Protein AF-A0A8H3KVA5-F1 (afdb_monomer_lite)

Structure (mmCIF, N/CA/C/O backbone):
data_AF-A0A8H3KVA5-F1
#
_entry.id   AF-A0A8H3KVA5-F1
#
loop_
_atom_site.group_PDB
_atom_site.id
_atom_site.type_symbol
_atom_site.label_atom_id
_atom_site.label_alt_id
_atom_site.label_comp_id
_atom_site.label_asym_id
_atom_site.label_entity_id
_atom_site.label_seq_id
_atom_site.pdbx_PDB_ins_code
_atom_site.Cartn_x
_atom_site.Cartn_y
_atom_site.Cartn_z
_atom_site.occupancy
_atom_site.B_iso_or_equiv
_atom_site.auth_seq_id
_atom_site.auth_comp_id
_atom_site.auth_asym_id
_atom_site.auth_atom_id
_atom_site.pdbx_PDB_model_num
ATOM 1 N N . MET A 1 1 ? 19.339 10.944 -29.853 1.00 34.03 1 MET A N 1
ATOM 2 C CA . MET A 1 1 ? 19.723 10.313 -28.579 1.00 34.03 1 MET A CA 1
ATOM 3 C C . MET A 1 1 ? 20.888 11.125 -28.068 1.00 34.03 1 MET A C 1
ATOM 5 O O . MET A 1 1 ? 21.839 11.268 -28.829 1.00 34.03 1 MET A O 1
ATOM 9 N N . GLY A 1 2 ? 20.760 11.737 -26.891 1.00 35.50 2 GLY A N 1
ATOM 10 C CA . GLY A 1 2 ? 21.866 12.433 -26.233 1.00 35.50 2 GLY A CA 1
ATOM 11 C C . GLY A 1 2 ? 23.069 11.530 -25.940 1.00 35.50 2 GLY A C 1
ATOM 12 O O . GLY A 1 2 ? 23.101 10.354 -26.315 1.00 35.50 2 GLY A O 1
ATOM 13 N N . GLU A 1 3 ? 24.073 12.107 -25.283 1.00 33.34 3 GLU A N 1
ATOM 14 C CA . GLU A 1 3 ? 25.247 11.372 -24.809 1.00 33.34 3 GLU A CA 1
ATOM 15 C C . GLU A 1 3 ? 24.844 10.237 -23.859 1.00 33.34 3 GLU A C 1
ATOM 17 O O . GLU A 1 3 ? 23.780 10.252 -23.248 1.00 33.34 3 GLU A O 1
ATOM 22 N N . VAL A 1 4 ? 25.684 9.212 -23.774 1.00 42.22 4 VAL A N 1
ATOM 23 C CA . VAL A 1 4 ? 25.423 8.005 -22.983 1.00 42.22 4 VAL A CA 1
ATOM 24 C C . VAL A 1 4 ? 25.985 8.208 -21.573 1.00 42.22 4 VAL A C 1
ATOM 26 O O . VAL A 1 4 ? 27.054 8.805 -21.444 1.00 42.22 4 VAL A O 1
ATOM 29 N N . PRO A 1 5 ? 25.337 7.671 -20.522 1.00 41.78 5 PRO A N 1
ATOM 30 C CA . PRO A 1 5 ? 25.912 7.589 -19.183 1.00 41.78 5 PRO A CA 1
ATOM 31 C C . PRO A 1 5 ? 27.343 7.063 -19.173 1.00 41.78 5 PRO A C 1
ATOM 33 O O . PRO A 1 5 ? 27.619 5.974 -19.678 1.00 41.78 5 PRO A O 1
ATOM 36 N N . ASN A 1 6 ? 28.238 7.805 -18.530 1.00 44.69 6 ASN A N 1
ATOM 37 C CA . ASN A 1 6 ? 29.592 7.349 -18.257 1.00 44.69 6 ASN A CA 1
ATOM 38 C C . ASN A 1 6 ? 29.681 6.875 -16.800 1.00 44.69 6 ASN A C 1
ATOM 40 O O . ASN A 1 6 ? 29.856 7.690 -15.895 1.00 44.69 6 ASN A O 1
ATOM 44 N N . ALA A 1 7 ? 29.528 5.566 -16.583 1.00 46.62 7 ALA A N 1
ATOM 45 C CA . ALA A 1 7 ? 29.820 4.927 -15.299 1.00 46.62 7 ALA A CA 1
ATOM 46 C C . ALA A 1 7 ? 31.344 4.798 -15.169 1.00 46.62 7 ALA A C 1
ATOM 48 O O . ALA A 1 7 ? 31.957 3.979 -15.861 1.00 46.62 7 ALA A O 1
ATOM 49 N N . LYS A 1 8 ? 31.962 5.641 -14.341 1.00 41.44 8 LYS A N 1
ATOM 50 C CA . LYS A 1 8 ? 33.426 5.722 -14.221 1.00 41.44 8 LYS A CA 1
ATOM 51 C C . LYS A 1 8 ? 33.989 4.659 -13.278 1.00 41.44 8 LYS A C 1
ATOM 53 O O . LYS A 1 8 ? 35.172 4.343 -13.390 1.00 41.44 8 LYS A O 1
ATOM 58 N N . TYR A 1 9 ? 33.169 4.107 -12.383 1.00 43.75 9 TYR A N 1
ATOM 59 C CA . TYR A 1 9 ? 33.586 3.140 -11.365 1.00 43.75 9 TYR A CA 1
ATOM 60 C C . TYR A 1 9 ? 32.704 1.881 -11.372 1.00 43.75 9 TYR A C 1
ATOM 62 O O . TYR A 1 9 ? 31.531 1.932 -11.729 1.00 43.75 9 TYR A O 1
ATOM 70 N N . GLU A 1 10 ? 33.259 0.732 -10.960 1.00 36.00 10 GLU A N 1
ATOM 71 C CA . GLU A 1 10 ? 32.536 -0.559 -10.911 1.00 36.00 10 GLU A CA 1
ATOM 72 C C . GLU A 1 10 ? 31.325 -0.559 -9.961 1.00 36.00 10 GLU A C 1
ATOM 74 O O . GLU A 1 10 ? 30.431 -1.391 -10.109 1.00 36.00 10 GLU A O 1
ATOM 79 N N . GLU A 1 11 ? 31.283 0.378 -9.012 1.00 37.94 11 GLU A N 1
ATOM 80 C CA . GLU A 1 11 ? 30.207 0.524 -8.024 1.00 37.94 11 GLU A CA 1
ATOM 81 C C . GLU A 1 11 ? 29.078 1.459 -8.492 1.00 37.94 11 GLU A C 1
ATOM 83 O O . GLU A 1 11 ? 28.047 1.570 -7.826 1.00 37.94 11 GLU A O 1
ATOM 88 N N . ASP A 1 12 ? 29.241 2.106 -9.652 1.00 37.31 12 ASP A N 1
ATOM 89 C CA . ASP A 1 12 ? 28.232 2.994 -10.224 1.00 37.31 12 ASP A CA 1
ATOM 90 C C . ASP A 1 12 ? 27.037 2.163 -10.719 1.00 37.31 12 ASP A C 1
ATOM 92 O O . ASP A 1 12 ? 27.099 1.434 -11.717 1.00 37.31 12 ASP A O 1
ATOM 96 N N . ILE A 1 13 ? 25.907 2.281 -10.023 1.00 41.19 13 ILE A N 1
ATOM 97 C CA . ILE A 1 13 ? 24.642 1.698 -10.464 1.00 41.19 13 ILE A CA 1
ATOM 98 C C . ILE A 1 13 ? 23.996 2.691 -11.428 1.00 41.19 13 ILE A C 1
ATOM 100 O O . ILE A 1 13 ? 23.444 3.687 -10.979 1.00 41.19 13 ILE A O 1
ATOM 104 N N . VAL A 1 14 ? 24.079 2.406 -12.731 1.00 40.50 14 VAL A N 1
ATOM 105 C CA . VAL A 1 14 ? 23.408 3.183 -13.784 1.00 40.50 14 VAL A CA 1
ATOM 106 C C . VAL A 1 14 ? 22.146 2.456 -14.243 1.00 40.50 14 VAL A C 1
ATOM 108 O O . VAL A 1 14 ? 22.218 1.359 -14.811 1.00 40.50 14 VAL A O 1
ATOM 111 N N . PHE A 1 15 ? 20.976 3.045 -14.014 1.00 42.06 15 PHE A N 1
ATOM 112 C CA . PHE A 1 15 ? 19.695 2.522 -14.480 1.00 42.06 15 PHE A CA 1
ATOM 113 C C . PHE A 1 15 ? 19.341 3.064 -15.858 1.00 42.06 15 PHE A C 1
ATOM 115 O O . PHE A 1 15 ? 19.282 4.266 -16.076 1.00 42.06 15 PHE A O 1
ATOM 122 N N . MET A 1 16 ? 19.025 2.148 -16.772 1.00 42.06 16 MET A N 1
ATOM 123 C CA . MET A 1 16 ? 18.500 2.462 -18.093 1.00 42.06 16 MET A CA 1
ATOM 124 C C . MET A 1 16 ? 17.065 1.951 -18.217 1.00 42.06 16 MET A C 1
ATOM 126 O O . MET A 1 16 ? 16.834 0.739 -18.208 1.00 42.06 16 MET A O 1
ATOM 130 N N . ILE A 1 17 ? 16.092 2.852 -18.333 1.00 51.44 17 ILE A N 1
ATOM 131 C CA . ILE A 1 17 ? 14.690 2.489 -18.561 1.00 51.44 17 ILE A CA 1
ATOM 132 C C . ILE A 1 17 ? 14.347 2.823 -20.000 1.00 51.44 17 ILE A C 1
ATOM 134 O O . ILE A 1 17 ? 14.129 3.985 -20.334 1.00 51.44 17 ILE A O 1
ATOM 138 N N . CYS A 1 18 ? 14.234 1.803 -20.849 1.00 40.69 18 CYS A N 1
ATOM 139 C CA . CYS A 1 18 ? 13.610 2.021 -22.140 1.00 40.69 18 CYS A CA 1
ATOM 140 C C . CYS A 1 18 ? 12.089 1.890 -22.032 1.00 40.69 18 CYS A C 1
ATOM 142 O O . CYS A 1 18 ? 11.572 0.827 -21.691 1.00 40.69 18 CYS A O 1
ATOM 144 N N . MET A 1 19 ? 11.364 2.961 -22.332 1.00 48.31 19 MET A N 1
ATOM 145 C CA . MET A 1 19 ? 9.906 2.976 -22.404 1.00 48.31 19 MET A CA 1
ATOM 146 C C . MET A 1 19 ? 9.474 2.919 -23.863 1.00 48.31 19 MET A C 1
ATOM 148 O O . MET A 1 19 ? 10.021 3.628 -24.699 1.00 48.31 19 MET A O 1
ATOM 152 N N . THR A 1 20 ? 8.468 2.109 -24.173 1.00 38.84 20 THR A N 1
ATOM 153 C CA . THR A 1 20 ? 7.758 2.193 -25.454 1.00 38.84 20 THR A CA 1
ATOM 154 C C . THR A 1 20 ? 6.336 2.642 -25.158 1.00 38.84 20 THR A C 1
ATOM 156 O O . THR A 1 20 ? 5.632 1.985 -24.391 1.00 38.84 20 THR A O 1
ATOM 159 N N . ILE A 1 21 ? 5.947 3.797 -25.689 1.00 49.03 21 ILE A N 1
ATOM 160 C CA . ILE A 1 21 ? 4.617 4.383 -25.497 1.00 49.03 21 ILE A CA 1
ATOM 161 C C . ILE A 1 21 ? 3.744 3.945 -26.668 1.00 49.03 21 ILE A C 1
ATOM 163 O O . ILE A 1 21 ? 4.167 4.062 -27.813 1.00 49.03 21 ILE A O 1
ATOM 167 N N . HIS A 1 22 ? 2.538 3.461 -26.380 1.00 42.91 22 HIS A N 1
ATOM 168 C CA . HIS A 1 22 ? 1.548 3.043 -27.372 1.00 42.91 22 HIS A CA 1
ATOM 169 C C . HIS A 1 22 ? 0.209 3.723 -27.091 1.00 42.91 22 HIS A C 1
ATOM 171 O O . HIS A 1 22 ? -0.136 3.953 -25.927 1.00 42.91 22 HIS A O 1
ATOM 177 N N . TRP A 1 23 ? -0.572 3.981 -28.141 1.00 42.78 23 TRP A N 1
ATOM 178 C CA . TRP A 1 23 ? -2.013 4.136 -27.968 1.00 42.78 23 TRP A CA 1
ATOM 179 C C . TRP A 1 23 ? -2.622 2.778 -27.620 1.00 42.78 23 TRP A C 1
ATOM 181 O O . TRP A 1 23 ? -2.146 1.740 -28.069 1.00 42.78 23 TRP A O 1
ATOM 191 N N . LYS A 1 24 ? -3.690 2.784 -26.818 1.00 37.81 24 LYS A N 1
ATOM 192 C CA . LYS A 1 24 ? -4.360 1.562 -26.348 1.00 37.81 24 LYS A CA 1
ATOM 193 C C . LYS A 1 24 ? -4.758 0.615 -27.493 1.00 37.81 24 LYS A C 1
ATOM 195 O O . LYS A 1 24 ? -4.714 -0.596 -27.304 1.00 37.81 24 LYS A O 1
ATOM 200 N N . ASP A 1 25 ? -5.115 1.184 -28.643 1.00 54.19 25 ASP A N 1
ATOM 201 C CA . ASP A 1 25 ? -5.693 0.471 -29.783 1.00 54.19 25 ASP A CA 1
ATOM 202 C C . ASP A 1 25 ? -4.790 0.504 -31.038 1.00 54.19 25 ASP A C 1
ATOM 204 O O . ASP A 1 25 ? -5.245 0.153 -32.124 1.00 54.19 25 ASP A O 1
ATOM 208 N N . ASP A 1 26 ? -3.520 0.915 -30.908 1.00 38.69 26 ASP A N 1
ATOM 209 C CA . ASP A 1 26 ? -2.569 1.017 -32.027 1.00 38.69 26 ASP A CA 1
ATOM 210 C C . ASP A 1 26 ? -1.348 0.107 -31.814 1.00 38.69 26 ASP A C 1
ATOM 212 O O . ASP A 1 26 ? -0.695 0.132 -30.764 1.00 38.69 26 ASP A O 1
ATOM 216 N N . SER A 1 27 ? -1.046 -0.715 -32.820 1.00 39.06 27 SER A N 1
ATOM 217 C CA . SER A 1 27 ? 0.101 -1.626 -32.810 1.00 39.06 27 SER A CA 1
ATOM 218 C C . SER A 1 27 ? 1.434 -0.920 -33.046 1.00 39.06 27 SER A C 1
ATOM 220 O O . SER A 1 27 ? 2.474 -1.466 -32.671 1.00 39.06 27 SER A O 1
ATOM 222 N N . GLU A 1 28 ? 1.426 0.279 -33.632 1.00 38.94 28 GLU A N 1
ATOM 223 C CA . GLU A 1 28 ? 2.638 1.066 -33.848 1.00 38.94 28 GLU A CA 1
ATOM 224 C C . GLU A 1 28 ? 3.015 1.854 -32.577 1.00 38.94 28 GLU A C 1
ATOM 226 O O . GLU A 1 28 ? 2.177 2.530 -31.969 1.00 38.94 28 GLU A O 1
ATOM 231 N N . PRO A 1 29 ? 4.275 1.769 -32.112 1.00 38.78 29 PRO A N 1
ATOM 232 C CA . PRO A 1 29 ? 4.727 2.523 -30.954 1.00 38.78 29 PRO A CA 1
ATOM 233 C C . PRO A 1 29 ? 4.811 4.017 -31.275 1.00 38.78 29 PRO A C 1
AT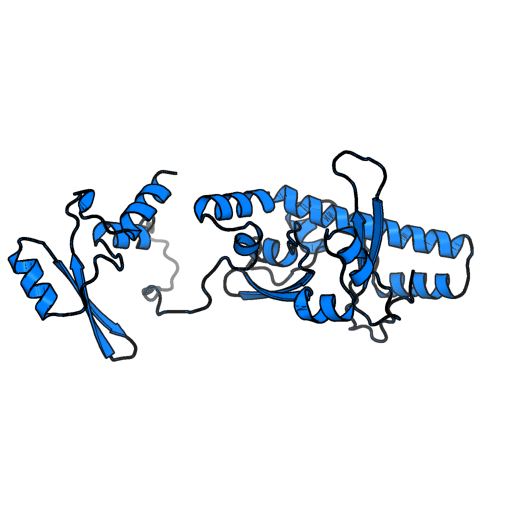OM 235 O O . PRO A 1 29 ? 5.555 4.448 -32.151 1.00 38.78 29 PRO A O 1
ATOM 238 N N . LEU A 1 30 ? 4.117 4.817 -30.469 1.00 43.22 30 LEU A N 1
ATOM 239 C CA . LEU A 1 30 ? 4.120 6.281 -30.483 1.00 43.22 30 LEU A CA 1
ATOM 240 C C . LEU A 1 30 ? 5.548 6.833 -30.333 1.00 43.22 30 LEU A C 1
ATOM 242 O O . LEU A 1 30 ? 5.934 7.771 -31.029 1.00 43.22 30 LEU A O 1
ATOM 246 N N . LYS A 1 31 ? 6.346 6.237 -29.429 1.00 47.88 31 LYS A N 1
ATOM 247 C CA . LYS A 1 31 ? 7.797 6.465 -29.332 1.00 47.88 31 LYS A CA 1
ATOM 248 C C . LYS A 1 31 ? 8.496 5.425 -28.459 1.00 47.88 31 LYS A C 1
ATOM 250 O O . LYS A 1 31 ? 7.910 4.896 -27.515 1.00 47.88 31 LYS A O 1
ATOM 255 N N . GLN A 1 32 ? 9.781 5.214 -28.730 1.00 39.94 32 GLN A N 1
ATOM 256 C CA . GLN A 1 32 ? 10.721 4.522 -27.850 1.00 39.94 32 GLN A CA 1
ATOM 257 C C . GLN A 1 32 ? 11.625 5.556 -27.167 1.00 39.94 32 GLN A C 1
ATOM 259 O O . GLN A 1 32 ? 12.233 6.397 -27.828 1.00 39.94 32 GLN A O 1
ATOM 264 N N . ILE A 1 33 ? 11.684 5.521 -25.844 1.00 52.34 33 ILE A N 1
ATOM 265 C CA . ILE A 1 33 ? 12.422 6.450 -24.983 1.00 52.34 33 ILE A CA 1
ATOM 266 C C . ILE A 1 33 ? 13.421 5.631 -24.186 1.00 52.34 33 ILE A C 1
ATOM 268 O O . ILE A 1 33 ? 13.101 4.510 -23.823 1.00 52.34 33 ILE A O 1
ATOM 272 N N . CYS A 1 34 ? 14.596 6.179 -23.899 1.00 44.00 34 CYS A N 1
ATOM 273 C CA . CYS A 1 34 ? 15.596 5.584 -23.022 1.00 44.00 34 CYS A CA 1
ATOM 274 C C . CYS A 1 34 ? 15.938 6.607 -21.932 1.00 44.00 34 CYS A C 1
ATOM 276 O O . CYS A 1 34 ? 16.428 7.686 -22.251 1.00 44.00 34 CYS A O 1
ATOM 278 N N . LEU A 1 35 ? 15.611 6.308 -20.676 1.00 49.81 35 LEU A N 1
ATOM 279 C CA . LEU A 1 35 ? 15.913 7.134 -19.507 1.00 49.81 35 LEU A CA 1
ATOM 280 C C . LEU A 1 35 ? 17.164 6.602 -18.830 1.00 49.81 35 LEU A C 1
ATOM 282 O O . LEU A 1 35 ? 17.302 5.388 -18.695 1.00 49.81 35 LEU A O 1
ATOM 286 N N . VAL A 1 36 ? 18.029 7.502 -18.380 1.00 46.28 36 VAL A N 1
ATOM 287 C CA . VAL A 1 36 ? 19.280 7.182 -17.694 1.00 46.28 36 VAL A CA 1
ATOM 288 C C . VAL A 1 36 ? 19.460 8.066 -16.458 1.00 46.28 36 VAL A C 1
ATOM 290 O O . VAL A 1 36 ? 18.895 9.157 -16.404 1.00 46.28 36 VAL A O 1
ATOM 293 N N . ASP A 1 37 ? 20.200 7.597 -15.455 1.00 39.44 37 ASP A N 1
ATOM 294 C CA . ASP A 1 37 ? 20.396 8.260 -14.152 1.00 39.44 37 ASP A CA 1
ATOM 295 C C . ASP A 1 37 ? 21.728 9.022 -14.002 1.00 39.44 37 ASP A C 1
ATOM 297 O O . ASP A 1 37 ? 21.967 9.626 -12.956 1.00 39.44 37 ASP A O 1
ATOM 301 N N . VAL A 1 38 ? 22.566 9.050 -15.044 1.00 43.06 38 VAL A N 1
ATOM 302 C CA . VAL A 1 38 ? 23.781 9.881 -15.107 1.00 43.06 38 VAL A CA 1
ATOM 303 C C . VAL A 1 38 ? 23.503 11.139 -15.923 1.00 43.06 38 VAL A C 1
ATOM 305 O O . VAL A 1 38 ? 22.811 11.088 -16.937 1.00 43.06 38 VAL A O 1
ATOM 308 N N . GLU A 1 39 ? 24.056 12.266 -15.476 1.00 40.34 39 GLU A N 1
ATOM 309 C CA . GLU A 1 39 ? 23.921 13.578 -16.108 1.00 40.34 39 GLU A CA 1
ATOM 310 C C . GLU A 1 39 ? 24.512 13.566 -17.530 1.00 40.34 39 GLU A C 1
ATOM 312 O O . GLU A 1 39 ? 25.726 13.565 -17.730 1.00 40.34 39 GLU A O 1
ATOM 317 N N . THR A 1 40 ? 23.635 13.512 -18.529 1.00 45.50 40 THR A N 1
ATOM 318 C CA . THR A 1 40 ? 23.949 13.724 -19.947 1.00 45.50 40 THR A CA 1
ATOM 319 C C . THR A 1 40 ? 23.588 15.166 -20.307 1.00 45.50 40 THR A C 1
ATOM 321 O O . THR A 1 40 ? 22.767 15.769 -19.609 1.00 45.50 40 THR A O 1
ATOM 324 N N . ALA A 1 41 ? 24.131 15.732 -21.398 1.00 46.59 41 ALA A N 1
ATOM 325 C CA . ALA A 1 41 ? 23.613 16.996 -21.947 1.00 46.59 41 ALA A CA 1
ATOM 326 C C . ALA A 1 41 ? 22.071 16.948 -21.940 1.00 46.59 41 ALA A C 1
ATOM 328 O O . ALA A 1 41 ? 21.546 15.886 -22.291 1.00 46.59 41 ALA A O 1
ATOM 329 N N . PRO A 1 42 ? 21.360 18.003 -21.482 1.00 46.72 42 PRO A N 1
ATOM 330 C CA . PRO A 1 42 ? 19.926 17.953 -21.222 1.00 46.72 42 PRO A CA 1
ATOM 331 C C . PRO A 1 42 ? 19.190 17.605 -22.513 1.00 46.72 42 PRO A C 1
ATOM 333 O O . PRO A 1 42 ? 18.848 18.468 -23.315 1.00 46.72 42 PRO A O 1
ATOM 336 N N . ASP A 1 43 ? 18.973 16.313 -22.735 1.00 52.22 43 ASP A N 1
ATOM 337 C CA . ASP A 1 43 ? 18.025 15.837 -23.715 1.00 52.22 43 ASP A CA 1
ATOM 338 C C . ASP A 1 43 ? 16.679 16.242 -23.108 1.00 52.22 43 ASP A C 1
ATOM 340 O O . ASP A 1 43 ? 16.401 15.876 -21.956 1.00 52.22 43 ASP A O 1
ATOM 344 N N . PRO A 1 44 ? 15.848 17.039 -23.800 1.00 65.31 44 PRO A N 1
ATOM 345 C CA . PRO A 1 44 ? 14.566 17.495 -23.287 1.00 65.31 44 PRO A CA 1
ATOM 346 C C . PRO A 1 44 ? 13.588 16.323 -23.169 1.00 65.31 44 PRO A C 1
ATOM 348 O O . PRO A 1 44 ? 12.408 16.509 -23.373 1.00 65.31 44 PRO A O 1
ATOM 351 N N . VAL A 1 45 ? 14.018 15.099 -22.862 1.00 70.31 45 VAL A N 1
ATOM 352 C CA . VAL A 1 45 ? 13.168 13.922 -22.711 1.00 70.31 45 VAL A CA 1
ATOM 353 C C . VAL A 1 45 ? 12.128 14.167 -21.635 1.00 70.31 45 VAL A C 1
ATOM 355 O O . VAL A 1 45 ? 10.967 13.891 -21.888 1.00 70.31 45 VAL A O 1
ATOM 358 N N . LEU A 1 46 ? 12.494 14.735 -20.481 1.00 75.25 46 LEU A N 1
ATOM 359 C CA . LEU A 1 46 ? 11.521 15.059 -19.429 1.00 75.25 46 LEU A CA 1
ATOM 360 C C . LEU A 1 46 ? 10.534 16.143 -19.876 1.00 75.25 46 LEU A C 1
ATOM 362 O O . LEU A 1 46 ? 9.330 15.992 -19.679 1.00 75.25 46 LEU A O 1
ATOM 366 N N . GLU A 1 47 ? 11.031 17.204 -20.512 1.00 82.75 47 GLU A N 1
ATOM 367 C CA . GLU A 1 47 ? 10.201 18.288 -21.045 1.00 82.75 47 GLU A CA 1
ATOM 368 C C . GLU A 1 47 ? 9.283 17.800 -22.172 1.00 82.75 47 GLU A C 1
ATOM 370 O O . GLU A 1 47 ? 8.085 18.046 -22.156 1.00 82.75 47 GLU A O 1
ATOM 375 N N . TRP A 1 48 ? 9.822 17.034 -23.112 1.00 81.62 48 TRP A N 1
ATOM 376 C CA . TRP A 1 48 ? 9.127 16.392 -24.219 1.00 81.62 48 TRP A CA 1
ATOM 377 C C . TRP A 1 48 ? 8.083 15.410 -23.700 1.00 81.62 48 TRP A C 1
ATOM 379 O O . TRP A 1 48 ? 6.931 15.494 -24.104 1.00 81.62 48 TRP A O 1
ATOM 389 N N . MET A 1 49 ? 8.447 14.515 -22.778 1.00 79.75 49 MET A N 1
ATOM 390 C CA . MET A 1 49 ? 7.531 13.550 -22.165 1.00 79.75 49 MET A CA 1
ATOM 391 C C . MET A 1 49 ? 6.370 14.271 -21.496 1.00 79.75 49 MET A C 1
ATOM 393 O O . MET A 1 49 ? 5.217 13.946 -21.767 1.00 79.75 49 MET A O 1
ATOM 397 N N . PHE A 1 50 ? 6.665 15.265 -20.658 1.00 84.50 50 PHE A N 1
ATOM 398 C CA . PHE A 1 50 ? 5.635 16.044 -19.987 1.00 84.50 50 PHE A CA 1
ATOM 399 C C . PHE A 1 50 ? 4.750 16.768 -21.000 1.00 84.50 50 PHE A C 1
ATOM 401 O O . PHE A 1 50 ? 3.538 16.615 -20.957 1.00 84.50 50 PHE A O 1
ATOM 408 N N . ASN A 1 51 ? 5.332 17.487 -21.957 1.00 86.25 51 ASN A N 1
ATOM 409 C CA . ASN A 1 51 ? 4.588 18.284 -22.935 1.00 86.25 51 ASN A CA 1
ATOM 410 C C . ASN A 1 51 ? 3.789 17.433 -23.929 1.00 86.25 51 ASN A C 1
ATOM 412 O O . ASN A 1 51 ? 2.832 17.932 -24.512 1.00 86.25 51 ASN A O 1
ATOM 416 N N . HIS A 1 52 ? 4.164 16.168 -24.128 1.00 83.62 52 HIS A N 1
ATOM 417 C CA . HIS A 1 52 ? 3.453 15.243 -25.009 1.00 83.62 52 HIS A CA 1
ATOM 418 C C . HIS A 1 52 ? 2.355 14.453 -24.286 1.00 83.62 52 HIS A C 1
ATOM 420 O O . HIS A 1 52 ? 1.354 14.096 -24.898 1.00 83.62 52 HIS A O 1
ATOM 426 N N . MET A 1 53 ? 2.529 14.175 -22.990 1.00 79.69 53 MET A N 1
ATOM 427 C CA . MET A 1 53 ? 1.550 13.442 -22.176 1.00 79.69 53 MET A CA 1
ATOM 428 C C . MET A 1 53 ? 0.608 14.360 -21.380 1.00 79.69 53 MET A C 1
ATOM 430 O O . MET A 1 53 ? -0.444 13.915 -20.930 1.00 79.69 53 MET A O 1
ATOM 434 N N . SER A 1 54 ? 0.968 15.632 -21.200 1.00 83.56 54 SER A N 1
ATOM 435 C CA . SER A 1 54 ? 0.169 16.652 -20.520 1.00 83.56 54 SER A CA 1
ATOM 436 C C . SER A 1 54 ? -0.554 17.537 -21.528 1.00 83.56 54 SER A C 1
ATOM 438 O O . SER A 1 54 ? -0.001 17.961 -22.536 1.00 83.56 54 SER A O 1
ATOM 440 N N . PHE A 1 55 ? -1.780 17.922 -21.191 1.00 82.75 55 PHE A N 1
ATOM 441 C CA . PHE A 1 55 ? -2.546 18.942 -21.913 1.00 82.75 55 PHE A CA 1
ATOM 442 C C . PHE A 1 55 ? -2.046 20.375 -21.644 1.00 82.75 55 PHE A C 1
ATOM 444 O O . PHE A 1 55 ? -2.458 21.311 -22.327 1.00 82.75 55 PHE A O 1
ATOM 451 N N . LYS A 1 56 ? -1.175 20.569 -20.643 1.00 86.56 56 LYS A N 1
ATOM 452 C CA . LYS A 1 56 ? -0.542 21.857 -20.325 1.00 86.56 56 LYS A CA 1
ATOM 453 C C . LYS A 1 56 ? 0.971 21.721 -20.459 1.00 86.56 56 LYS A C 1
ATOM 455 O O . LYS A 1 56 ? 1.580 21.158 -19.547 1.00 86.56 56 LYS A O 1
ATOM 460 N N . PRO A 1 57 ? 1.579 22.225 -21.545 1.00 86.44 57 PRO A N 1
ATOM 461 C CA . PRO A 1 57 ? 3.023 22.206 -21.674 1.00 86.44 57 PRO A CA 1
ATOM 462 C C . PRO A 1 57 ? 3.680 23.133 -20.642 1.00 86.44 57 PRO A C 1
ATOM 464 O O . PRO A 1 57 ? 3.090 24.119 -20.191 1.00 86.44 57 PRO A O 1
ATOM 467 N N . SER A 1 58 ? 4.908 22.811 -20.261 1.00 89.81 58 SER A N 1
ATOM 468 C CA . SER A 1 58 ? 5.705 23.515 -19.264 1.00 89.81 58 SER A CA 1
ATOM 469 C C . SER A 1 58 ? 7.187 23.465 -19.643 1.00 89.81 58 SER A C 1
ATOM 471 O O . SER A 1 58 ? 7.593 22.655 -20.475 1.00 89.81 58 SER A O 1
ATOM 473 N N . SER A 1 59 ? 7.989 24.350 -19.048 1.00 90.50 59 SER A N 1
ATOM 474 C CA . SER A 1 59 ? 9.439 24.355 -19.249 1.00 90.50 59 SER A CA 1
ATOM 475 C C . SER A 1 59 ? 10.118 23.327 -18.351 1.00 90.50 59 SER A C 1
ATOM 477 O O . SER A 1 59 ? 9.639 23.056 -17.244 1.00 90.50 59 SER A O 1
ATOM 479 N N . LEU A 1 60 ? 11.274 22.812 -18.779 1.00 85.31 60 LEU A N 1
ATOM 480 C CA . LEU A 1 60 ? 12.065 21.854 -17.997 1.00 85.31 60 LEU A CA 1
ATOM 481 C C . LEU A 1 60 ? 12.300 22.313 -16.544 1.00 85.31 60 LEU A C 1
ATOM 483 O O . LEU A 1 60 ? 12.091 21.540 -15.613 1.00 85.31 60 LEU A O 1
ATOM 487 N N . GLU A 1 61 ? 12.646 23.587 -16.332 1.00 87.62 61 GLU A N 1
ATOM 488 C CA . GLU A 1 61 ? 12.854 24.159 -14.991 1.00 87.62 61 GLU A CA 1
ATOM 489 C C . GLU A 1 61 ? 11.611 24.055 -14.098 1.00 87.62 61 GLU A C 1
ATOM 491 O O . GLU A 1 61 ? 11.699 23.690 -12.924 1.00 87.62 61 GLU A O 1
ATOM 496 N N . LYS A 1 62 ? 10.431 24.364 -14.648 1.00 90.00 62 LYS A N 1
ATOM 497 C CA . LYS A 1 62 ? 9.165 24.276 -13.912 1.00 90.00 62 LYS A 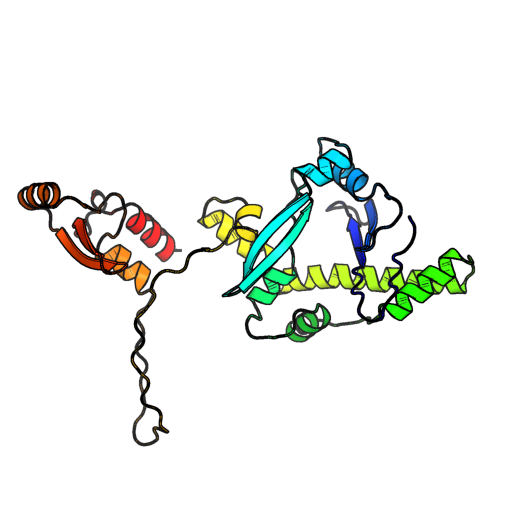CA 1
ATOM 498 C C . LYS A 1 62 ? 8.798 22.826 -13.634 1.00 90.00 62 LYS A C 1
ATOM 500 O O . LYS A 1 62 ? 8.328 22.532 -12.540 1.00 90.00 62 LYS A O 1
ATOM 505 N N . ILE A 1 63 ? 9.030 21.939 -14.599 1.00 87.12 63 ILE A N 1
ATOM 506 C CA . ILE A 1 63 ? 8.767 20.505 -14.467 1.00 87.12 63 ILE A CA 1
ATOM 507 C C . ILE A 1 63 ? 9.614 19.918 -13.337 1.00 87.12 63 ILE A C 1
ATOM 509 O O . ILE A 1 63 ? 9.065 19.316 -12.419 1.00 87.12 63 ILE A O 1
ATOM 513 N N . ILE A 1 64 ? 10.928 20.151 -13.346 1.00 86.00 64 ILE A N 1
ATOM 514 C CA . ILE A 1 64 ? 11.837 19.659 -12.299 1.00 86.00 64 ILE A CA 1
ATOM 515 C C . ILE A 1 64 ? 11.446 20.217 -10.927 1.00 86.00 64 ILE A C 1
ATOM 517 O O . ILE A 1 64 ? 11.496 19.501 -9.932 1.00 86.00 64 ILE A O 1
ATOM 521 N N . LYS A 1 65 ? 11.042 21.489 -10.863 1.00 87.25 65 LYS A N 1
ATOM 522 C CA . LYS A 1 65 ? 10.709 22.145 -9.595 1.00 87.25 65 LYS A CA 1
ATOM 523 C C . LYS A 1 65 ? 9.370 21.703 -9.000 1.00 87.25 65 LYS A C 1
ATOM 525 O O . LYS A 1 65 ? 9.263 21.621 -7.780 1.00 87.25 65 LYS A O 1
ATOM 530 N N . TRP A 1 66 ? 8.348 21.498 -9.828 1.00 88.06 66 TRP A N 1
ATOM 531 C CA . TRP A 1 66 ? 6.964 21.353 -9.356 1.00 88.06 66 TRP A CA 1
ATOM 532 C C . TRP A 1 66 ? 6.348 19.985 -9.637 1.00 88.06 66 TRP A C 1
ATOM 534 O O . TRP A 1 66 ? 5.539 19.508 -8.843 1.00 88.06 66 TRP A O 1
ATOM 544 N N . GLU A 1 67 ? 6.729 19.356 -10.745 1.00 88.81 67 GLU A N 1
ATOM 545 C CA . GLU A 1 67 ? 6.100 18.124 -11.229 1.00 88.81 67 GLU A CA 1
ATOM 546 C C . GLU A 1 67 ? 6.948 16.888 -10.928 1.00 88.81 67 GLU A C 1
ATOM 548 O O . GLU A 1 67 ? 6.425 15.780 -10.831 1.00 88.81 67 GLU A O 1
ATOM 553 N N . TYR A 1 68 ? 8.256 17.050 -10.731 1.00 86.44 68 TYR A N 1
ATOM 554 C CA . TYR A 1 68 ? 9.119 15.973 -10.269 1.00 86.44 68 TYR A CA 1
ATOM 555 C C . TYR A 1 68 ? 9.014 15.828 -8.748 1.00 86.44 68 TYR A C 1
ATOM 557 O O . TYR A 1 68 ? 9.518 16.650 -7.984 1.00 86.44 68 TYR A O 1
ATOM 565 N N . GLN A 1 69 ? 8.319 14.784 -8.303 1.00 85.88 69 GLN A N 1
ATOM 566 C CA . GLN A 1 69 ? 7.973 14.579 -6.901 1.00 85.88 69 GLN A CA 1
ATOM 567 C C . GLN A 1 69 ? 8.828 13.497 -6.249 1.00 85.88 69 GLN A C 1
ATOM 569 O O . GLN A 1 69 ? 9.224 12.509 -6.872 1.00 85.88 69 GLN A O 1
ATOM 574 N N . TYR A 1 70 ? 9.061 13.677 -4.951 1.00 87.50 70 TYR A N 1
ATOM 575 C CA . TYR A 1 70 ? 9.735 12.719 -4.087 1.00 87.50 70 TYR A CA 1
ATOM 576 C C . TYR A 1 70 ? 8.785 12.300 -2.969 1.00 87.50 70 TYR A C 1
ATOM 578 O O . TYR A 1 70 ? 8.601 13.036 -2.001 1.00 87.50 70 TYR A O 1
ATOM 586 N N . ASN A 1 71 ? 8.187 11.117 -3.110 1.00 88.31 71 ASN A N 1
ATOM 587 C CA . ASN A 1 71 ? 7.214 10.603 -2.149 1.00 88.31 71 ASN A CA 1
ATOM 588 C C . ASN A 1 71 ? 7.767 9.373 -1.425 1.00 88.31 71 ASN A C 1
ATOM 590 O O . ASN A 1 71 ? 8.478 8.542 -1.997 1.00 88.31 71 ASN A O 1
ATOM 594 N N . MET A 1 72 ? 7.437 9.268 -0.140 1.00 88.56 72 MET A N 1
ATOM 595 C CA . MET A 1 72 ? 7.751 8.107 0.685 1.00 88.56 72 MET A CA 1
ATOM 596 C C . MET A 1 72 ? 6.569 7.144 0.647 1.00 88.56 72 MET A C 1
ATOM 598 O O . MET A 1 72 ? 5.464 7.513 1.025 1.00 88.56 72 MET A O 1
ATOM 602 N N . ILE A 1 73 ? 6.828 5.920 0.203 1.00 87.31 73 ILE A N 1
ATOM 603 C CA . ILE A 1 73 ? 5.882 4.812 0.172 1.00 87.31 73 ILE A CA 1
ATOM 604 C C . ILE A 1 73 ? 6.208 3.906 1.355 1.00 87.31 73 ILE A C 1
ATOM 606 O O . ILE A 1 73 ? 7.333 3.413 1.491 1.00 87.31 73 ILE A O 1
ATOM 610 N N . LYS A 1 74 ? 5.222 3.661 2.218 1.00 83.19 74 LYS A N 1
ATOM 611 C CA . LYS A 1 74 ? 5.376 2.684 3.295 1.00 83.19 74 LYS A CA 1
ATOM 612 C C . LYS A 1 74 ? 5.327 1.278 2.710 1.00 83.19 74 LYS A C 1
ATOM 614 O O . LYS A 1 74 ? 4.385 0.918 2.009 1.00 83.19 74 LYS A O 1
ATOM 619 N N . VAL A 1 75 ? 6.328 0.470 3.037 1.00 82.12 75 VAL A N 1
ATOM 620 C CA . VAL A 1 75 ? 6.409 -0.919 2.588 1.00 82.12 75 VAL A CA 1
ATOM 621 C C . VAL A 1 75 ? 6.659 -1.798 3.801 1.00 82.12 75 VAL A C 1
ATOM 623 O O . VAL A 1 75 ? 7.779 -1.879 4.302 1.00 82.12 75 VAL A O 1
ATOM 626 N N . ASN A 1 76 ? 5.605 -2.462 4.277 1.00 77.31 76 ASN A N 1
ATOM 627 C CA . ASN A 1 76 ? 5.622 -3.220 5.530 1.00 77.31 76 ASN A CA 1
ATOM 628 C C . ASN A 1 76 ? 6.110 -2.337 6.698 1.00 77.31 76 ASN A C 1
ATOM 630 O O . ASN A 1 76 ? 5.548 -1.266 6.935 1.00 77.31 76 ASN A O 1
ATOM 634 N N . ASP A 1 77 ? 7.163 -2.764 7.397 1.00 72.06 77 ASP A N 1
ATOM 635 C CA . ASP A 1 77 ? 7.809 -2.004 8.474 1.00 72.06 77 ASP A CA 1
ATOM 636 C C . ASP A 1 77 ? 8.878 -1.016 7.973 1.00 72.06 77 ASP A C 1
ATOM 638 O O . ASP A 1 77 ? 9.432 -0.244 8.761 1.00 72.06 77 ASP A O 1
ATOM 642 N N . GLY A 1 78 ? 9.169 -1.035 6.670 1.00 78.56 78 GLY A N 1
ATOM 643 C CA . GLY A 1 78 ? 10.153 -0.191 6.006 1.00 78.56 78 GLY A CA 1
ATOM 644 C C . GLY A 1 78 ? 9.546 1.005 5.271 1.00 78.56 78 GLY A C 1
ATOM 645 O O . GLY A 1 78 ? 8.329 1.175 5.151 1.00 78.56 78 GLY A O 1
ATOM 646 N N . LYS A 1 79 ? 10.438 1.849 4.754 1.00 83.12 79 LYS A N 1
ATOM 647 C CA . LYS A 1 79 ? 10.109 3.009 3.922 1.00 83.12 79 LYS A CA 1
ATOM 648 C C . LYS A 1 79 ? 10.854 2.885 2.601 1.00 83.12 79 LYS A C 1
ATOM 650 O O . LYS A 1 79 ? 12.049 2.601 2.600 1.00 83.12 79 LYS A O 1
ATOM 655 N N . PHE A 1 80 ? 10.153 3.108 1.500 1.00 85.25 80 PHE A N 1
ATOM 656 C CA . PHE A 1 80 ? 10.731 3.196 0.168 1.00 85.25 80 PHE A CA 1
ATOM 657 C C . PHE A 1 80 ? 10.531 4.609 -0.364 1.00 85.25 80 PHE A C 1
ATOM 659 O O . PHE A 1 80 ? 9.456 5.186 -0.225 1.00 85.25 80 PHE A O 1
ATOM 666 N N . HIS A 1 81 ? 11.559 5.183 -0.969 1.00 85.94 81 HIS A N 1
ATOM 667 C CA . HIS A 1 81 ? 11.480 6.525 -1.522 1.00 85.94 81 HIS A CA 1
ATOM 668 C C . HIS A 1 81 ? 11.407 6.455 -3.039 1.00 85.94 81 HIS A C 1
ATOM 670 O O . HIS A 1 81 ? 12.343 5.990 -3.681 1.00 85.94 81 HIS A O 1
ATOM 676 N N . SER A 1 82 ? 10.302 6.937 -3.604 1.00 84.38 82 SER A N 1
ATOM 677 C CA . SER A 1 82 ? 10.071 6.918 -5.044 1.00 84.38 82 SER A CA 1
ATOM 678 C C . SER A 1 82 ? 10.111 8.335 -5.607 1.00 84.38 82 SER A C 1
ATOM 680 O O . SER A 1 82 ? 9.373 9.231 -5.176 1.00 84.38 82 SER A O 1
ATOM 682 N N . LYS A 1 83 ? 10.992 8.526 -6.590 1.00 87.12 83 LYS A N 1
ATOM 683 C CA . LYS A 1 83 ? 11.034 9.713 -7.443 1.00 87.12 83 LYS A CA 1
ATOM 684 C C . LYS A 1 83 ? 10.179 9.448 -8.670 1.00 87.12 83 LYS A C 1
ATOM 686 O O . LYS A 1 83 ? 10.361 8.429 -9.329 1.00 87.12 83 LYS A O 1
ATOM 691 N N . HIS A 1 84 ? 9.268 10.352 -8.989 1.00 83.25 84 HIS A N 1
ATOM 692 C CA . HIS A 1 84 ? 8.419 10.199 -10.164 1.00 83.25 84 HIS A CA 1
ATOM 693 C C . HIS A 1 84 ? 8.011 11.549 -10.731 1.00 83.25 84 HIS A C 1
ATOM 695 O O . HIS A 1 84 ? 7.897 12.548 -10.023 1.00 83.25 84 HIS A O 1
ATOM 701 N N . LEU A 1 85 ? 7.767 11.553 -12.037 1.00 87.00 85 LEU A N 1
ATOM 702 C CA . LEU A 1 85 ? 7.191 12.688 -12.730 1.00 87.00 85 LEU A CA 1
ATOM 703 C C . LEU A 1 85 ? 5.667 12.617 -12.615 1.00 87.00 85 LEU A C 1
ATOM 705 O O . LEU A 1 85 ? 5.038 11.684 -13.120 1.00 87.00 85 LEU A O 1
ATOM 709 N N . LYS A 1 86 ? 5.070 13.604 -11.952 1.00 88.38 86 LYS A N 1
ATOM 710 C CA . LYS A 1 86 ? 3.624 13.771 -11.885 1.00 88.38 86 LYS A CA 1
ATOM 711 C C . LYS A 1 86 ? 3.146 14.408 -13.182 1.00 88.38 86 LYS A C 1
ATOM 713 O O . LYS A 1 86 ? 3.464 15.551 -13.478 1.00 88.38 86 LYS A O 1
ATOM 718 N N . ILE A 1 87 ? 2.378 13.657 -13.961 1.00 88.38 87 ILE A N 1
ATOM 719 C CA . ILE A 1 87 ? 1.763 14.157 -15.192 1.00 88.38 87 ILE A CA 1
ATOM 720 C C . ILE A 1 87 ? 0.252 14.153 -14.986 1.00 88.38 87 ILE A C 1
ATOM 722 O O . ILE A 1 87 ? -0.300 13.111 -14.620 1.00 88.38 87 ILE A O 1
ATOM 726 N N . PRO A 1 88 ? -0.443 15.282 -15.197 1.00 85.00 88 PRO A N 1
ATOM 727 C CA . PRO A 1 88 ? -1.893 15.322 -15.094 1.00 85.00 88 PRO A CA 1
ATOM 728 C C . PRO A 1 88 ? -2.560 14.251 -15.972 1.00 85.00 88 PRO A C 1
ATOM 730 O O . PRO A 1 88 ? -2.369 14.225 -17.182 1.00 85.00 88 PRO A O 1
ATOM 733 N N . GLY A 1 89 ? -3.353 13.371 -15.355 1.00 83.19 89 GLY A N 1
ATOM 734 C CA . GLY A 1 89 ? -4.018 12.255 -16.043 1.00 83.19 89 GLY A CA 1
ATOM 735 C C . GLY A 1 89 ? -3.221 10.945 -16.079 1.00 83.19 89 GLY A C 1
ATOM 736 O O . GLY A 1 89 ? -3.772 9.920 -16.476 1.00 83.19 89 GLY A O 1
ATOM 737 N N . CYS A 1 90 ? -1.972 10.932 -15.606 1.00 85.19 90 CYS A N 1
ATOM 738 C CA . CYS A 1 90 ? -1.164 9.722 -15.472 1.00 85.19 90 CYS A CA 1
ATOM 739 C C . CYS A 1 90 ? -0.881 9.410 -13.999 1.00 85.19 90 CYS A C 1
ATOM 741 O O . CYS A 1 90 ? -0.610 10.300 -13.195 1.00 85.19 90 CYS A O 1
ATOM 743 N N . VAL A 1 91 ? -0.890 8.123 -13.651 1.00 85.62 91 VAL A N 1
ATOM 744 C CA . VAL A 1 91 ? -0.467 7.642 -12.330 1.00 85.62 91 VAL A CA 1
ATOM 745 C C . VAL A 1 91 ? 0.811 6.840 -12.517 1.00 85.62 91 VAL A C 1
ATOM 747 O O . VAL A 1 91 ? 0.783 5.751 -13.089 1.00 85.62 91 VAL A O 1
ATOM 750 N N . ALA A 1 92 ? 1.931 7.392 -12.055 1.00 86.62 92 ALA A N 1
ATOM 751 C CA . ALA A 1 92 ? 3.180 6.652 -11.969 1.00 86.62 92 ALA A CA 1
ATOM 752 C C . ALA A 1 92 ? 3.061 5.614 -10.843 1.00 86.62 92 ALA A C 1
ATOM 754 O O . ALA A 1 92 ? 2.634 5.947 -9.741 1.00 86.62 92 ALA A O 1
ATOM 755 N N . ILE A 1 93 ? 3.391 4.357 -11.134 1.00 84.19 93 ILE A N 1
ATOM 756 C CA . ILE A 1 93 ? 3.408 3.275 -10.146 1.00 84.19 93 ILE A CA 1
ATOM 757 C C . ILE A 1 93 ? 4.786 2.643 -10.198 1.00 84.19 93 ILE A C 1
ATOM 759 O O . ILE A 1 93 ? 5.189 2.101 -11.230 1.00 84.19 93 ILE A O 1
ATOM 763 N N . ASP A 1 94 ? 5.493 2.703 -9.078 1.00 85.62 94 ASP A N 1
ATOM 764 C CA . ASP A 1 94 ? 6.779 2.041 -8.942 1.00 85.62 94 ASP A CA 1
ATOM 765 C C . ASP A 1 94 ? 6.556 0.572 -8.563 1.00 85.62 94 ASP A C 1
ATOM 767 O O . ASP A 1 94 ? 5.943 0.241 -7.541 1.00 85.62 94 ASP A O 1
ATOM 771 N N . VAL A 1 95 ? 7.028 -0.337 -9.415 1.00 84.75 95 VAL A N 1
ATOM 772 C CA . VAL A 1 95 ? 6.825 -1.778 -9.232 1.00 84.75 95 VAL A CA 1
ATOM 773 C C . VAL A 1 95 ? 7.667 -2.306 -8.072 1.00 84.75 95 VAL A C 1
ATOM 775 O O . VAL A 1 95 ? 7.245 -3.240 -7.389 1.00 84.75 95 VAL A O 1
ATOM 778 N N . GLN A 1 96 ? 8.830 -1.712 -7.801 1.00 85.25 96 GLN A N 1
ATOM 779 C CA . GLN A 1 96 ? 9.733 -2.201 -6.763 1.00 85.25 96 GLN A CA 1
ATOM 780 C C . GLN A 1 96 ? 9.098 -2.198 -5.359 1.00 85.25 96 GLN A C 1
ATOM 782 O O . GLN A 1 96 ? 9.061 -3.273 -4.752 1.00 85.25 96 GLN A O 1
ATOM 787 N N . PRO A 1 97 ? 8.532 -1.086 -4.842 1.00 85.94 97 PRO A N 1
ATOM 788 C CA . PRO A 1 97 ? 7.887 -1.076 -3.529 1.00 85.94 97 PRO A CA 1
ATOM 789 C C . PRO A 1 97 ? 6.653 -1.983 -3.468 1.00 85.94 97 PRO A C 1
ATOM 791 O O . PRO A 1 97 ? 6.395 -2.586 -2.425 1.00 85.94 97 PRO A O 1
ATOM 794 N N . CYS A 1 98 ? 5.928 -2.158 -4.581 1.00 87.62 98 CYS A N 1
ATOM 795 C CA . CYS A 1 98 ? 4.815 -3.109 -4.648 1.00 87.62 98 CYS A CA 1
ATOM 796 C C . CYS A 1 98 ? 5.293 -4.539 -4.343 1.00 87.62 98 CYS A C 1
ATOM 798 O O . CYS A 1 98 ? 4.678 -5.257 -3.556 1.00 87.62 98 CYS A O 1
ATOM 800 N N . PHE A 1 99 ? 6.416 -4.938 -4.944 1.00 87.50 99 PHE A N 1
ATOM 801 C CA . PHE A 1 99 ? 6.983 -6.278 -4.805 1.00 87.50 99 PHE A CA 1
ATOM 802 C C . PHE A 1 99 ? 7.744 -6.485 -3.503 1.00 87.50 99 PHE A C 1
ATOM 804 O O . PHE A 1 99 ? 7.629 -7.554 -2.909 1.00 87.50 99 PHE A O 1
ATOM 811 N N . MET A 1 100 ? 8.408 -5.456 -2.985 1.00 86.88 100 MET A N 1
ATOM 812 C CA . MET A 1 100 ? 8.917 -5.472 -1.611 1.00 86.88 100 MET A CA 1
ATOM 813 C C . MET A 1 100 ? 7.776 -5.685 -0.598 1.00 86.88 100 MET A C 1
ATOM 815 O O . MET A 1 100 ? 7.962 -6.331 0.429 1.00 86.88 100 MET A O 1
ATOM 819 N N . GLY A 1 101 ? 6.567 -5.195 -0.898 1.00 83.94 101 GLY A N 1
ATOM 820 C CA . GLY A 1 101 ? 5.352 -5.494 -0.139 1.00 83.94 101 GLY A CA 1
ATOM 821 C C . GLY A 1 101 ? 5.007 -6.987 -0.113 1.00 83.94 101 GLY A C 1
ATOM 822 O O . GLY A 1 101 ? 4.685 -7.524 0.943 1.00 83.94 101 GLY A O 1
ATOM 823 N N . PHE A 1 102 ? 5.098 -7.666 -1.259 1.00 84.75 102 PHE A N 1
ATOM 824 C CA . PHE A 1 102 ? 4.787 -9.096 -1.381 1.00 84.75 102 PHE A CA 1
ATOM 825 C C . PHE A 1 102 ? 5.881 -10.012 -0.812 1.00 84.75 102 PHE A C 1
ATOM 827 O O . PHE A 1 102 ? 5.558 -11.053 -0.242 1.00 84.75 102 PHE A O 1
ATOM 834 N N . TYR A 1 103 ? 7.150 -9.618 -0.939 1.00 83.25 103 TYR A N 1
ATOM 835 C CA . TYR A 1 103 ? 8.338 -10.411 -0.588 1.00 83.25 103 TYR A CA 1
ATOM 836 C C . TYR A 1 103 ? 9.126 -9.768 0.565 1.00 83.25 103 TYR A C 1
ATOM 838 O O . TYR A 1 103 ? 10.343 -9.629 0.539 1.00 83.25 103 TYR A O 1
ATOM 846 N N . SER A 1 104 ? 8.405 -9.334 1.599 1.00 67.88 104 SER A N 1
ATOM 847 C CA . SER A 1 104 ? 8.896 -8.450 2.667 1.00 67.88 104 SER A CA 1
ATOM 848 C C . SER A 1 104 ? 10.041 -8.977 3.533 1.00 67.88 104 SER A C 1
ATOM 850 O O . SER A 1 104 ? 10.610 -8.219 4.316 1.00 67.88 104 SER A O 1
ATOM 852 N N . LYS A 1 105 ? 10.364 -10.267 3.424 1.00 66.75 105 LYS A N 1
ATOM 853 C CA . LYS A 1 105 ? 11.397 -10.945 4.220 1.00 66.75 105 LYS A CA 1
ATOM 854 C C . LYS A 1 105 ? 12.700 -11.154 3.458 1.00 66.75 105 LYS A C 1
ATOM 856 O O . LYS A 1 105 ? 13.650 -11.679 4.031 1.00 66.75 105 LYS A O 1
ATOM 861 N N . ASP A 1 106 ? 12.737 -10.776 2.189 1.00 63.25 106 ASP A N 1
ATOM 862 C CA . ASP A 1 106 ? 13.866 -11.044 1.322 1.00 63.25 106 ASP A CA 1
ATOM 863 C C . ASP A 1 106 ? 14.792 -9.831 1.244 1.00 63.25 106 ASP A C 1
ATOM 865 O O . ASP A 1 106 ? 14.374 -8.708 0.974 1.00 63.25 106 ASP A O 1
ATOM 869 N N . GLU A 1 107 ? 16.090 -10.064 1.433 1.00 69.12 107 GLU A N 1
ATOM 870 C CA . GLU A 1 107 ? 17.122 -9.026 1.288 1.00 69.12 107 GLU A CA 1
ATOM 871 C C . GLU A 1 107 ? 17.289 -8.566 -0.173 1.00 69.12 107 GLU A C 1
ATOM 873 O O . GLU A 1 107 ? 17.948 -7.567 -0.458 1.00 69.12 107 GLU A O 1
ATOM 878 N N . LYS A 1 108 ? 16.707 -9.307 -1.125 1.00 78.62 108 LYS A N 1
ATOM 879 C CA . LYS A 1 108 ? 16.853 -9.080 -2.564 1.00 78.62 108 LYS A CA 1
ATOM 880 C C . LYS A 1 108 ? 15.639 -8.347 -3.119 1.00 78.62 108 LYS A C 1
ATOM 882 O O . LYS A 1 108 ? 14.509 -8.774 -2.932 1.00 78.62 108 LYS A O 1
ATOM 887 N N . SER A 1 109 ? 15.891 -7.299 -3.900 1.00 81.62 109 SER A N 1
ATOM 888 C CA . SER A 1 109 ? 14.846 -6.467 -4.515 1.00 81.62 109 SER A CA 1
ATOM 889 C C . SER A 1 109 ? 15.030 -6.259 -6.024 1.00 81.62 109 SER A C 1
ATOM 891 O O . SER A 1 109 ? 14.494 -5.310 -6.599 1.00 81.62 109 SER A O 1
ATOM 893 N N . SER A 1 110 ? 15.809 -7.130 -6.677 1.00 84.50 110 SER A N 1
ATOM 894 C CA . SER A 1 110 ? 16.116 -7.016 -8.105 1.00 84.50 110 SER A CA 1
ATOM 895 C C . SER A 1 110 ? 15.009 -7.593 -8.993 1.00 84.50 110 SER A C 1
ATOM 897 O O . SER A 1 110 ? 14.319 -8.545 -8.628 1.00 84.50 110 SER A O 1
ATOM 899 N N . LEU A 1 111 ? 14.888 -7.072 -10.220 1.00 83.25 111 LEU A N 1
ATOM 900 C CA . LEU A 1 111 ? 13.953 -7.593 -11.226 1.00 83.25 111 LEU A CA 1
ATOM 901 C C . LEU A 1 111 ? 14.145 -9.099 -11.465 1.00 83.25 111 LEU A C 1
ATOM 903 O O . LEU A 1 111 ? 13.180 -9.858 -11.482 1.00 83.25 111 LEU A O 1
ATOM 907 N N . ALA A 1 112 ? 15.399 -9.539 -11.607 1.00 85.25 112 ALA A N 1
ATOM 908 C CA . ALA A 1 112 ? 15.737 -10.946 -11.813 1.00 85.25 112 ALA A CA 1
ATOM 909 C C . ALA A 1 112 ? 15.253 -11.837 -10.659 1.00 85.25 112 ALA A C 1
ATOM 911 O O . ALA A 1 112 ? 14.789 -12.954 -10.896 1.00 85.25 112 ALA A O 1
ATOM 912 N N . TYR A 1 113 ? 15.348 -11.336 -9.426 1.00 87.25 113 TYR A N 1
ATOM 913 C CA . TYR A 1 113 ? 14.836 -12.019 -8.247 1.00 87.25 113 TYR A CA 1
ATOM 914 C C . TYR A 1 113 ? 13.305 -12.142 -8.308 1.00 87.25 113 TYR A C 1
ATOM 916 O O . TYR A 1 113 ? 12.792 -13.259 -8.278 1.00 87.25 113 TYR A O 1
ATOM 924 N N . TYR A 1 114 ? 12.575 -11.044 -8.526 1.00 88.69 114 TYR A N 1
ATOM 925 C CA . TYR A 1 114 ? 11.108 -11.090 -8.588 1.00 88.69 114 TYR A CA 1
ATOM 926 C C . TYR A 1 114 ? 10.567 -11.930 -9.748 1.00 88.69 114 TYR A C 1
ATOM 928 O O . TYR A 1 114 ? 9.563 -12.624 -9.586 1.00 88.69 114 TYR A O 1
ATOM 936 N N . LEU A 1 115 ? 11.229 -11.918 -10.910 1.00 89.12 115 LEU A N 1
ATOM 937 C CA . LEU A 1 115 ? 10.864 -12.788 -12.032 1.00 89.12 115 LEU A CA 1
ATOM 938 C C . LEU A 1 115 ? 10.998 -14.263 -11.658 1.00 89.12 115 LEU A C 1
ATOM 940 O O . LEU A 1 115 ? 10.088 -15.045 -11.936 1.00 89.12 115 LEU A O 1
ATOM 944 N N . LYS A 1 116 ? 12.087 -14.630 -10.974 1.00 90.06 116 LYS A N 1
ATOM 945 C CA . LYS A 1 116 ? 12.301 -15.995 -10.487 1.00 90.06 116 LYS A CA 1
ATOM 946 C C . LYS A 1 116 ? 11.219 -16.407 -9.488 1.00 90.06 116 LYS A C 1
ATOM 948 O O . LYS A 1 116 ? 10.619 -17.465 -9.672 1.00 90.06 116 LYS A O 1
ATOM 953 N N . GLU A 1 117 ? 10.923 -15.568 -8.496 1.00 90.00 117 GLU A N 1
ATOM 954 C CA . GLU A 1 117 ? 9.869 -15.839 -7.505 1.00 90.00 117 GLU A CA 1
ATOM 955 C C . GLU A 1 117 ? 8.483 -15.969 -8.152 1.00 90.00 117 GLU A C 1
ATOM 957 O O . GLU A 1 117 ? 7.671 -16.815 -7.774 1.00 90.00 117 GLU A O 1
ATOM 962 N N . CYS A 1 118 ? 8.220 -15.189 -9.202 1.00 90.12 118 CYS A N 1
ATOM 963 C CA . CYS A 1 118 ? 6.980 -15.266 -9.971 1.00 90.12 118 CYS A CA 1
ATOM 964 C C . CYS A 1 118 ? 6.945 -16.404 -11.004 1.00 90.12 118 CYS A C 1
ATOM 966 O O . CYS A 1 118 ? 5.924 -16.556 -11.686 1.00 90.12 118 CYS A O 1
ATOM 968 N N . LYS A 1 119 ? 8.021 -17.198 -11.122 1.00 91.88 119 LYS A N 1
ATOM 969 C CA . LYS A 1 119 ? 8.203 -18.248 -12.141 1.00 91.88 119 LYS A CA 1
ATOM 970 C C . LYS A 1 119 ? 8.026 -17.713 -13.568 1.00 91.88 119 LYS A C 1
ATOM 972 O O . LYS A 1 119 ? 7.393 -18.347 -14.408 1.00 91.88 119 LYS A O 1
ATOM 977 N N . LEU A 1 120 ? 8.543 -16.514 -13.817 1.00 87.31 120 LEU A N 1
ATOM 978 C CA . LEU A 1 120 ? 8.563 -15.864 -15.123 1.00 87.31 120 LEU A CA 1
ATOM 979 C C . LEU A 1 120 ? 9.958 -15.991 -15.738 1.00 87.31 120 LEU A C 1
ATOM 981 O O . LEU A 1 120 ? 10.967 -15.839 -15.049 1.00 87.31 120 LEU A O 1
ATOM 985 N N . ASP A 1 121 ? 10.013 -16.242 -17.047 1.00 81.06 121 ASP A N 1
ATOM 986 C CA . ASP A 1 121 ? 11.287 -16.375 -17.751 1.00 81.06 121 ASP A CA 1
ATOM 987 C C . ASP A 1 121 ? 12.113 -15.084 -17.660 1.00 81.06 121 ASP A C 1
ATOM 989 O O . ASP A 1 121 ? 11.684 -14.019 -18.115 1.00 81.06 121 ASP A O 1
ATOM 993 N N . ASN A 1 122 ? 13.343 -15.203 -17.163 1.00 69.50 122 ASN A N 1
ATOM 994 C CA . ASN A 1 122 ? 14.342 -14.142 -17.195 1.00 69.50 122 ASN A CA 1
ATOM 995 C C . ASN A 1 122 ? 15.241 -14.332 -18.430 1.00 69.50 122 ASN A C 1
ATOM 997 O O . ASN A 1 122 ? 16.273 -14.999 -18.364 1.00 69.50 122 ASN A O 1
ATOM 1001 N N . LYS A 1 123 ? 14.790 -13.847 -19.595 1.00 63.00 123 LYS A N 1
ATOM 1002 C CA . LYS A 1 123 ? 15.364 -14.261 -20.892 1.00 63.00 123 LYS A CA 1
ATOM 1003 C C . LYS A 1 123 ? 16.677 -13.589 -21.287 1.00 63.00 123 LYS A C 1
ATOM 1005 O O . LYS A 1 123 ? 17.335 -14.111 -22.182 1.00 63.00 123 LYS A O 1
ATOM 1010 N N . VAL A 1 124 ? 17.071 -12.457 -20.698 1.00 65.88 124 VAL A N 1
ATOM 1011 C CA . VAL A 1 124 ? 18.280 -11.736 -21.136 1.00 65.88 124 VAL A CA 1
ATOM 1012 C C . VAL A 1 124 ? 18.940 -11.034 -19.956 1.00 65.88 124 VAL A C 1
ATOM 1014 O O . VAL A 1 124 ? 18.322 -10.198 -19.312 1.00 65.88 124 VAL A O 1
ATOM 1017 N N . ASN A 1 125 ? 20.217 -11.334 -19.717 1.00 72.06 125 ASN A N 1
ATOM 1018 C CA . ASN A 1 125 ? 21.066 -10.560 -18.819 1.00 72.06 125 ASN A CA 1
ATOM 1019 C C . ASN A 1 125 ? 22.121 -9.829 -19.657 1.00 72.06 125 ASN A C 1
ATOM 1021 O O . ASN A 1 125 ? 22.898 -10.472 -20.368 1.00 72.06 125 ASN A O 1
ATOM 1025 N N . LEU A 1 126 ? 22.131 -8.500 -19.593 1.00 81.75 126 LEU A N 1
ATOM 1026 C CA . LEU A 1 126 ? 23.157 -7.668 -20.208 1.00 81.75 126 LEU A CA 1
ATOM 1027 C C . LEU A 1 126 ? 23.840 -6.855 -19.100 1.00 81.75 126 LEU A C 1
ATOM 1029 O O . LEU A 1 126 ? 23.283 -5.849 -18.665 1.00 81.75 126 LEU A O 1
ATOM 1033 N N . PRO A 1 127 ? 25.021 -7.289 -18.616 1.00 82.25 127 PRO A N 1
ATOM 1034 C CA . PRO A 1 127 ? 25.741 -6.568 -17.572 1.00 82.25 127 PRO A CA 1
ATOM 1035 C C . PRO A 1 127 ? 26.053 -5.122 -17.976 1.00 82.25 127 PRO A C 1
ATOM 1037 O O . PRO A 1 127 ? 26.387 -4.864 -19.135 1.00 82.25 127 PRO A O 1
ATOM 1040 N N . ILE A 1 128 ? 26.016 -4.203 -17.006 1.00 77.69 128 ILE A N 1
ATOM 1041 C CA . ILE A 1 128 ? 26.189 -2.755 -17.224 1.00 77.69 128 ILE A CA 1
ATOM 1042 C C . ILE A 1 128 ? 27.496 -2.441 -17.964 1.00 77.69 128 ILE A C 1
ATOM 1044 O O . ILE A 1 128 ? 27.460 -1.781 -18.997 1.00 77.69 128 ILE A O 1
ATOM 1048 N N . HIS A 1 129 ? 28.633 -2.998 -17.526 1.00 78.31 129 HIS A N 1
ATOM 1049 C CA . HIS A 1 129 ? 29.933 -2.767 -18.179 1.00 78.31 129 HIS A CA 1
ATOM 1050 C C . HIS A 1 129 ? 29.918 -3.116 -19.680 1.00 78.31 129 HIS A C 1
ATOM 1052 O O . HIS A 1 129 ? 30.563 -2.465 -20.501 1.00 78.31 129 HIS A O 1
ATOM 1058 N N . ARG A 1 130 ? 29.157 -4.150 -20.063 1.00 86.56 130 ARG A N 1
ATOM 1059 C CA . ARG A 1 130 ? 29.040 -4.599 -21.452 1.00 86.56 130 ARG A CA 1
ATOM 1060 C C . ARG A 1 130 ? 28.132 -3.676 -22.255 1.00 86.56 130 ARG A C 1
ATOM 1062 O O . ARG A 1 130 ? 28.426 -3.411 -23.417 1.00 86.56 130 ARG A O 1
ATOM 1069 N N . MET A 1 131 ? 27.058 -3.191 -21.638 1.00 83.19 131 MET A N 1
ATOM 1070 C CA . MET A 1 131 ? 26.161 -2.203 -22.228 1.00 83.19 131 MET A CA 1
ATOM 1071 C C . MET A 1 131 ? 26.891 -0.876 -22.480 1.00 83.19 131 MET A C 1
ATOM 1073 O O . MET A 1 131 ? 26.853 -0.382 -23.603 1.00 83.19 131 MET A O 1
ATOM 1077 N N . ASN A 1 132 ? 27.637 -0.364 -21.498 1.00 81.25 132 ASN A N 1
ATOM 1078 C CA . ASN A 1 132 ? 28.426 0.868 -21.634 1.00 81.25 132 ASN A CA 1
ATOM 1079 C C . ASN A 1 132 ? 29.445 0.758 -22.769 1.00 81.25 132 ASN A C 1
ATOM 1081 O O . ASN A 1 132 ? 29.529 1.639 -23.619 1.00 81.25 132 ASN A O 1
ATOM 1085 N N . LYS A 1 133 ? 30.136 -0.384 -22.870 1.00 87.50 133 LYS A N 1
ATOM 1086 C CA . LYS A 1 133 ? 31.051 -0.650 -23.984 1.00 87.50 133 LYS A CA 1
ATOM 1087 C C . LYS A 1 133 ? 30.360 -0.573 -25.350 1.00 87.50 133 LYS A C 1
ATOM 1089 O O . LYS A 1 133 ? 30.933 -0.028 -26.287 1.00 87.50 133 LYS A O 1
ATOM 1094 N N . TYR A 1 134 ? 29.151 -1.121 -25.484 1.00 85.00 134 TYR A N 1
ATOM 1095 C CA . TYR A 1 134 ? 28.392 -1.056 -26.740 1.00 85.00 134 TYR A CA 1
ATOM 1096 C C . TYR A 1 134 ? 28.047 0.375 -27.128 1.00 85.00 134 TYR A C 1
ATOM 1098 O O . TYR A 1 134 ? 28.213 0.756 -28.285 1.00 85.00 134 TYR A O 1
ATOM 1106 N N . TYR A 1 135 ? 27.649 1.178 -26.152 1.00 78.81 135 TYR A N 1
ATOM 1107 C CA . TYR A 1 135 ? 27.395 2.589 -26.365 1.00 78.81 135 TYR A CA 1
ATOM 1108 C C . TYR A 1 135 ? 28.647 3.376 -26.758 1.00 78.81 135 TYR A C 1
ATOM 1110 O O . TYR A 1 135 ? 28.620 4.104 -27.747 1.00 78.81 135 TYR A O 1
ATOM 1118 N N . GLU A 1 136 ? 29.754 3.209 -26.032 1.00 81.69 136 GLU A N 1
ATOM 1119 C CA . GLU A 1 136 ? 31.021 3.873 -26.355 1.00 81.69 136 GLU A CA 1
ATOM 1120 C C . GLU A 1 136 ? 31.500 3.537 -27.769 1.00 81.69 136 GLU A C 1
ATOM 1122 O O . GLU A 1 136 ? 32.012 4.402 -28.477 1.00 81.69 136 GLU A O 1
ATOM 1127 N N . MET A 1 137 ? 31.338 2.278 -28.187 1.00 83.50 137 MET A N 1
ATOM 1128 C CA . MET A 1 137 ? 31.666 1.850 -29.545 1.00 83.50 137 MET A CA 1
ATOM 1129 C C . MET A 1 137 ? 30.742 2.506 -30.576 1.00 83.50 137 MET A C 1
ATOM 1131 O O . MET A 1 137 ? 31.230 3.001 -31.589 1.00 83.50 137 MET A O 1
ATOM 1135 N N . ALA A 1 138 ? 29.434 2.554 -30.312 1.00 78.25 138 ALA A N 1
ATOM 1136 C CA . ALA A 1 138 ? 28.452 3.161 -31.211 1.00 78.25 138 ALA A CA 1
ATOM 1137 C C . ALA A 1 138 ? 28.636 4.679 -31.382 1.00 78.25 138 ALA A C 1
ATOM 1139 O O . ALA A 1 138 ? 28.344 5.206 -32.453 1.00 78.25 138 ALA A O 1
ATOM 1140 N N . LEU A 1 139 ? 29.147 5.375 -30.360 1.00 80.25 139 LEU A N 1
ATOM 1141 C CA . LEU A 1 139 ? 29.491 6.799 -30.443 1.00 80.25 139 LEU A CA 1
ATOM 1142 C C . LEU A 1 139 ? 30.726 7.058 -31.313 1.00 80.25 139 LEU A C 1
ATOM 1144 O O . LEU A 1 139 ? 30.817 8.101 -31.956 1.00 80.25 139 LEU A O 1
ATOM 1148 N N . LYS A 1 140 ? 31.683 6.125 -31.320 1.00 84.56 140 LYS A N 1
ATOM 1149 C CA . LYS A 1 140 ? 32.937 6.261 -32.073 1.00 84.56 140 LYS A CA 1
ATOM 1150 C C . LYS A 1 140 ? 32.762 5.903 -33.544 1.00 84.56 140 LYS A C 1
ATOM 1152 O O . LYS A 1 140 ? 33.302 6.592 -34.402 1.00 84.56 140 LYS A O 1
ATOM 1157 N N . GLU A 1 141 ? 32.028 4.830 -33.838 1.00 82.19 141 GLU A N 1
ATOM 1158 C CA . GLU A 1 141 ? 31.912 4.292 -35.193 1.00 82.19 141 GLU A CA 1
ATOM 1159 C C . GLU A 1 141 ? 30.511 3.739 -35.485 1.00 82.19 141 GLU A C 1
ATOM 1161 O O . GLU A 1 141 ? 29.933 2.964 -34.718 1.00 82.19 141 GLU A O 1
ATOM 1166 N N . THR A 1 142 ? 29.981 4.074 -36.663 1.00 82.44 142 THR A N 1
ATOM 1167 C CA . THR A 1 142 ? 28.718 3.518 -37.168 1.00 82.44 142 THR A CA 1
ATOM 1168 C C . THR A 1 142 ? 29.013 2.427 -38.195 1.00 82.44 142 THR A C 1
ATOM 1170 O O . THR A 1 142 ? 29.380 2.716 -39.332 1.00 82.44 142 THR A O 1
ATOM 1173 N N . ASN A 1 143 ? 28.871 1.162 -37.798 1.00 87.44 143 ASN A N 1
ATOM 1174 C CA . ASN A 1 143 ? 29.053 0.001 -38.667 1.00 87.44 143 ASN A CA 1
ATOM 1175 C C . ASN A 1 143 ? 28.064 -1.123 -38.302 1.00 87.44 143 ASN A C 1
ATOM 1177 O O . ASN A 1 143 ? 27.306 -1.022 -37.335 1.00 87.44 143 ASN A O 1
ATOM 1181 N N . ALA A 1 144 ? 28.051 -2.205 -39.086 1.00 86.31 144 ALA A N 1
ATOM 1182 C CA . ALA A 1 144 ? 27.124 -3.319 -38.872 1.00 86.31 144 ALA A CA 1
ATOM 1183 C C . ALA A 1 144 ? 27.260 -3.949 -37.470 1.00 86.31 144 ALA A C 1
ATOM 1185 O O . ALA A 1 144 ? 26.260 -4.315 -36.854 1.00 86.31 144 ALA A O 1
ATOM 1186 N N . THR A 1 145 ? 28.482 -4.014 -36.933 1.00 86.38 145 THR A N 1
ATOM 1187 C CA . THR A 1 145 ? 28.760 -4.572 -35.604 1.00 86.38 145 THR A CA 1
ATOM 1188 C C . THR A 1 145 ? 28.210 -3.682 -34.492 1.00 86.38 145 THR A C 1
ATOM 1190 O O . THR A 1 145 ? 27.570 -4.189 -33.569 1.00 86.38 145 THR A O 1
ATOM 1193 N N . THR A 1 146 ? 28.423 -2.363 -34.559 1.00 78.38 146 THR A N 1
ATOM 1194 C CA . THR A 1 146 ? 27.889 -1.427 -33.555 1.00 78.38 146 THR A CA 1
ATOM 1195 C C . THR A 1 146 ? 26.365 -1.344 -33.627 1.00 78.38 146 THR A C 1
ATOM 1197 O O . THR A 1 146 ? 25.705 -1.328 -32.587 1.00 78.38 146 THR A O 1
ATOM 1200 N N . ALA A 1 147 ? 25.779 -1.444 -34.825 1.00 74.25 147 ALA A N 1
ATOM 1201 C CA . ALA A 1 147 ? 24.332 -1.567 -35.001 1.00 74.25 147 ALA A CA 1
ATOM 1202 C C . ALA A 1 147 ? 23.762 -2.845 -34.351 1.00 74.25 147 ALA A C 1
ATOM 1204 O O . ALA A 1 147 ? 22.758 -2.784 -33.640 1.00 74.25 147 ALA A O 1
ATOM 1205 N N . GLU A 1 148 ? 24.412 -4.002 -34.523 1.00 81.12 148 GLU A N 1
ATOM 1206 C CA . GLU A 1 148 ? 23.985 -5.261 -33.893 1.00 81.12 148 GLU A CA 1
ATOM 1207 C C . GLU A 1 148 ? 24.099 -5.208 -32.358 1.00 81.12 148 GLU A C 1
ATOM 1209 O O . GLU A 1 148 ? 23.241 -5.719 -31.631 1.00 81.12 148 GLU A O 1
ATOM 1214 N N . GLN A 1 149 ? 25.150 -4.569 -31.838 1.00 84.38 149 GLN A N 1
ATOM 1215 C CA . GLN A 1 149 ? 25.329 -4.347 -30.402 1.00 84.38 149 GLN A CA 1
ATOM 1216 C C . GLN A 1 149 ? 24.217 -3.466 -29.826 1.00 84.38 149 GLN A C 1
ATOM 1218 O O . GLN A 1 149 ? 23.597 -3.838 -28.828 1.00 84.38 149 GLN A O 1
ATOM 1223 N N . MET A 1 150 ? 23.895 -2.357 -30.491 1.00 82.44 150 MET A N 1
ATOM 1224 C CA . MET A 1 150 ? 22.790 -1.481 -30.100 1.00 82.44 150 MET A CA 1
ATOM 1225 C C . MET A 1 150 ? 21.428 -2.172 -30.201 1.00 82.44 150 MET A C 1
ATOM 1227 O O . MET A 1 150 ? 20.584 -1.999 -29.321 1.00 82.44 150 MET A O 1
ATOM 1231 N N . HIS A 1 151 ? 21.228 -3.043 -31.193 1.00 79.44 151 HIS A N 1
ATOM 1232 C CA . HIS A 1 151 ? 20.034 -3.886 -31.275 1.00 79.44 151 HIS A CA 1
ATOM 1233 C C . HIS A 1 151 ? 19.895 -4.814 -30.054 1.00 79.44 151 HIS A C 1
ATOM 1235 O O . HIS A 1 151 ? 18.797 -4.981 -29.518 1.00 79.44 151 HIS A O 1
ATOM 1241 N N . LYS A 1 152 ? 21.001 -5.386 -29.554 1.00 83.12 152 LYS A N 1
ATOM 1242 C CA . LYS A 1 152 ? 20.996 -6.200 -28.322 1.00 83.12 152 LYS A CA 1
ATOM 1243 C C . LYS A 1 152 ? 20.610 -5.376 -27.094 1.00 83.12 152 LYS A C 1
ATOM 1245 O O . LYS A 1 152 ? 19.830 -5.871 -26.279 1.00 83.12 152 LYS A O 1
ATOM 1250 N N . VAL A 1 153 ? 21.105 -4.141 -26.983 1.00 81.12 153 VAL A N 1
ATOM 1251 C CA . VAL A 1 153 ? 20.717 -3.214 -25.905 1.00 81.12 153 VAL A CA 1
ATOM 1252 C C . VAL A 1 153 ? 19.220 -2.913 -25.974 1.00 81.12 153 VAL A C 1
ATOM 1254 O O . VAL A 1 153 ? 18.514 -3.121 -24.990 1.00 81.12 153 VAL A O 1
ATOM 1257 N N . ALA A 1 154 ? 18.705 -2.531 -27.147 1.00 77.56 154 ALA A N 1
ATOM 1258 C CA . ALA A 1 154 ? 17.284 -2.241 -27.342 1.00 77.56 154 ALA A CA 1
ATOM 1259 C C . ALA A 1 154 ? 16.392 -3.441 -26.979 1.00 77.56 154 ALA A C 1
ATOM 1261 O O . ALA A 1 154 ? 15.412 -3.301 -26.245 1.00 77.56 154 ALA A O 1
ATOM 1262 N N . LYS A 1 155 ? 16.770 -4.648 -27.417 1.00 78.75 155 LYS A N 1
ATOM 1263 C CA . LYS A 1 155 ? 16.059 -5.889 -27.083 1.00 78.75 155 LYS A CA 1
ATOM 1264 C C . LYS A 1 155 ? 16.036 -6.163 -25.578 1.00 78.75 155 LYS A C 1
ATOM 1266 O O . LYS A 1 155 ? 14.985 -6.517 -25.049 1.00 78.75 155 LYS A O 1
ATOM 1271 N N . TYR A 1 156 ? 17.171 -6.010 -24.893 1.00 82.94 156 TYR A N 1
ATOM 1272 C CA . TYR A 1 156 ? 17.254 -6.149 -23.434 1.00 82.94 156 TYR A CA 1
ATOM 1273 C C . TYR A 1 156 ? 16.297 -5.177 -22.732 1.00 82.94 156 TYR A C 1
ATOM 1275 O O . TYR A 1 156 ? 15.492 -5.573 -21.890 1.00 82.94 156 TYR A O 1
ATOM 1283 N N . CYS A 1 157 ? 16.319 -3.925 -23.169 1.00 77.69 157 CYS A N 1
ATOM 1284 C CA . CYS A 1 157 ? 15.473 -2.855 -22.674 1.00 77.69 157 CYS A CA 1
ATOM 1285 C C . CYS A 1 157 ? 13.965 -3.153 -22.810 1.00 77.69 157 CYS A C 1
ATOM 1287 O O . CYS A 1 157 ? 13.220 -3.056 -21.833 1.00 77.69 157 CYS A O 1
ATOM 1289 N N . ILE A 1 158 ? 13.522 -3.594 -23.993 1.00 78.06 158 ILE A N 1
ATOM 1290 C CA . ILE A 1 158 ? 12.124 -3.986 -24.255 1.00 78.06 158 ILE A CA 1
ATOM 1291 C C . ILE A 1 158 ? 11.704 -5.156 -23.356 1.00 78.06 158 ILE A C 1
ATOM 1293 O O . ILE A 1 158 ? 10.615 -5.149 -22.780 1.00 78.06 158 ILE A O 1
ATOM 1297 N N . ILE A 1 159 ? 12.572 -6.160 -23.206 1.00 79.12 159 ILE A N 1
ATOM 1298 C CA . ILE A 1 159 ? 12.293 -7.330 -22.365 1.00 79.12 159 ILE A CA 1
ATOM 1299 C C . ILE A 1 159 ? 12.140 -6.922 -20.899 1.00 79.12 159 ILE A C 1
ATOM 1301 O O . ILE A 1 159 ? 11.231 -7.421 -20.234 1.00 79.12 159 ILE A O 1
ATOM 1305 N N . ASN A 1 160 ? 12.968 -6.005 -20.399 1.00 80.88 160 ASN A N 1
ATOM 1306 C CA . ASN A 1 160 ? 12.858 -5.503 -19.030 1.00 80.88 160 ASN A CA 1
ATOM 1307 C C . ASN 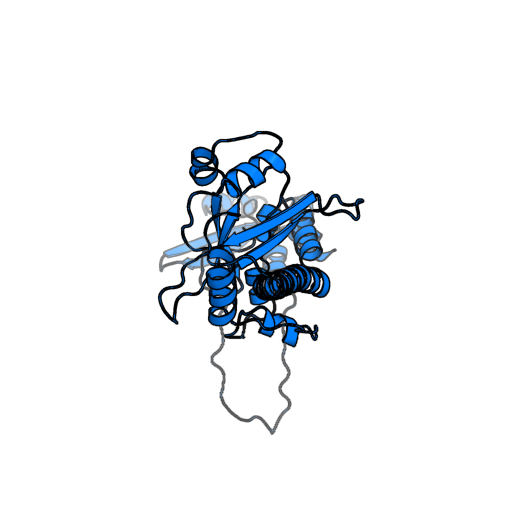A 1 160 ? 11.560 -4.721 -18.804 1.00 80.88 160 ASN A C 1
ATOM 1309 O O . ASN A 1 160 ? 10.862 -4.978 -17.822 1.00 80.88 160 ASN A O 1
ATOM 1313 N N . ALA A 1 161 ? 11.185 -3.833 -19.728 1.00 78.88 161 ALA A N 1
ATOM 1314 C CA . ALA A 1 161 ? 9.922 -3.096 -19.649 1.00 78.88 161 ALA A CA 1
ATOM 1315 C C . ALA A 1 161 ? 8.710 -4.046 -19.618 1.00 78.88 161 ALA A C 1
ATOM 1317 O O . ALA A 1 161 ? 7.843 -3.942 -18.747 1.00 78.88 161 ALA A O 1
ATOM 1318 N N . LEU A 1 162 ? 8.695 -5.045 -20.507 1.00 80.94 162 LEU A N 1
ATOM 1319 C CA . LEU A 1 162 ? 7.653 -6.072 -20.538 1.00 80.94 162 LEU A CA 1
ATOM 1320 C C . LEU A 1 162 ? 7.647 -6.932 -19.265 1.00 80.94 162 LEU A C 1
ATOM 1322 O O . LEU A 1 162 ? 6.593 -7.359 -18.798 1.00 80.94 162 LEU A O 1
ATOM 1326 N N . SER A 1 163 ? 8.818 -7.197 -18.690 1.00 83.75 163 SER A N 1
ATOM 1327 C CA . SER A 1 163 ? 8.959 -7.985 -17.465 1.00 83.75 163 SER A CA 1
ATOM 1328 C C . SER A 1 163 ? 8.297 -7.303 -16.268 1.00 83.75 163 SER A C 1
ATOM 1330 O O . SER A 1 163 ? 7.549 -7.960 -15.545 1.00 83.75 163 SER A O 1
ATOM 1332 N N . TYR A 1 164 ? 8.468 -5.987 -16.106 1.00 82.06 164 TYR A N 1
ATOM 1333 C CA . TYR A 1 164 ? 7.750 -5.221 -15.080 1.00 82.06 164 TYR A CA 1
ATOM 1334 C C . TYR A 1 164 ? 6.230 -5.260 -15.279 1.00 82.06 164 TYR A C 1
ATOM 1336 O O . TYR A 1 164 ? 5.489 -5.473 -14.320 1.00 82.06 164 TYR A O 1
ATOM 1344 N N . GLN A 1 165 ? 5.749 -5.142 -16.520 1.00 81.56 165 GLN A N 1
ATOM 1345 C CA . GLN A 1 165 ? 4.317 -5.276 -16.811 1.00 81.56 165 GLN A CA 1
ATOM 1346 C C . GLN A 1 165 ? 3.788 -6.670 -16.451 1.00 81.56 165 GLN A C 1
ATOM 1348 O O . GLN A 1 165 ? 2.752 -6.792 -15.797 1.00 81.56 165 GLN A O 1
ATOM 1353 N N . ARG A 1 166 ? 4.520 -7.732 -16.813 1.00 84.12 166 ARG A N 1
ATOM 1354 C CA . ARG A 1 166 ? 4.165 -9.117 -16.459 1.00 84.12 166 ARG A CA 1
ATOM 1355 C C . ARG A 1 166 ? 4.102 -9.322 -14.952 1.00 84.12 166 ARG A C 1
ATOM 1357 O O . ARG A 1 166 ? 3.182 -9.986 -14.484 1.00 84.12 166 ARG A O 1
ATOM 1364 N N . LEU A 1 167 ? 5.037 -8.738 -14.205 1.00 84.81 167 LEU A N 1
ATOM 1365 C CA . LEU A 1 167 ? 5.021 -8.746 -12.745 1.00 84.81 167 LEU A CA 1
ATOM 1366 C C . LEU A 1 167 ? 3.742 -8.087 -12.206 1.00 84.81 167 LEU A C 1
ATOM 1368 O O . LEU A 1 167 ? 3.001 -8.719 -11.451 1.00 84.81 167 LEU A O 1
ATOM 1372 N N . MET A 1 168 ? 3.417 -6.870 -12.650 1.00 85.00 168 MET A N 1
ATOM 1373 C CA . MET A 1 168 ? 2.198 -6.179 -12.207 1.00 85.00 168 MET A CA 1
ATOM 1374 C C . MET A 1 168 ? 0.919 -6.973 -12.495 1.00 85.00 168 MET A C 1
ATOM 1376 O O . MET A 1 168 ? 0.031 -7.031 -11.642 1.00 85.00 168 MET A O 1
ATOM 1380 N N . VAL A 1 169 ? 0.826 -7.597 -13.674 1.00 84.06 169 VAL A N 1
ATOM 1381 C CA . VAL A 1 169 ? -0.318 -8.440 -14.058 1.00 84.06 169 VAL A CA 1
ATOM 1382 C C . VAL A 1 169 ? -0.375 -9.705 -13.202 1.00 84.06 169 VAL A C 1
ATOM 1384 O O . VAL A 1 169 ? -1.446 -10.057 -12.714 1.00 84.06 169 VAL A O 1
ATOM 1387 N N . LYS A 1 170 ? 0.767 -10.363 -12.963 1.00 87.19 170 LYS A N 1
ATOM 1388 C CA . LYS A 1 170 ? 0.858 -11.611 -12.187 1.00 87.19 170 LYS A CA 1
ATOM 1389 C C . LYS A 1 170 ? 0.287 -11.475 -10.775 1.00 87.19 170 LYS A C 1
ATOM 1391 O O . LYS A 1 170 ? -0.367 -12.401 -10.308 1.00 87.19 170 LYS A O 1
ATOM 1396 N N . HIS A 1 171 ? 0.530 -10.337 -10.125 1.00 85.69 171 HIS A N 1
ATOM 1397 C CA . HIS A 1 171 ? 0.046 -10.034 -8.769 1.00 85.69 171 HIS A CA 1
ATOM 1398 C C . HIS A 1 171 ? -1.172 -9.106 -8.741 1.00 85.69 171 HIS A C 1
ATOM 1400 O O . HIS A 1 171 ? -1.573 -8.642 -7.677 1.00 85.69 171 HIS A O 1
ATOM 1406 N N . ASN A 1 172 ? -1.773 -8.831 -9.903 1.00 85.38 172 ASN A N 1
ATOM 1407 C CA . ASN A 1 172 ? -2.977 -8.014 -10.029 1.00 85.38 172 ASN A CA 1
ATOM 1408 C C . ASN A 1 172 ? -2.871 -6.638 -9.328 1.00 85.38 172 ASN A C 1
ATOM 1410 O O . ASN A 1 172 ? -3.834 -6.139 -8.740 1.00 85.38 172 ASN A O 1
ATOM 1414 N N . VAL A 1 173 ? -1.679 -6.030 -9.376 1.00 84.88 173 VAL A N 1
ATOM 1415 C CA . VAL A 1 173 ? -1.284 -4.894 -8.522 1.00 84.88 173 VAL A CA 1
ATOM 1416 C C . VAL A 1 173 ? -2.233 -3.704 -8.670 1.00 84.88 173 VAL A C 1
ATOM 1418 O O . VAL A 1 173 ? -2.705 -3.152 -7.680 1.00 84.88 173 VAL A O 1
ATOM 1421 N N . ILE A 1 174 ? -2.567 -3.337 -9.909 1.00 84.44 174 ILE A N 1
ATOM 1422 C CA . ILE A 1 174 ? -3.429 -2.182 -10.196 1.00 84.44 174 ILE A CA 1
ATOM 1423 C C . ILE A 1 174 ? -4.839 -2.392 -9.632 1.00 84.44 174 ILE A C 1
ATOM 1425 O O . ILE A 1 174 ? -5.424 -1.466 -9.076 1.00 84.44 174 ILE A O 1
ATOM 1429 N N . ASN A 1 175 ? -5.390 -3.602 -9.756 1.00 83.00 175 ASN A N 1
ATOM 1430 C CA . ASN A 1 175 ? -6.739 -3.891 -9.273 1.00 83.00 175 ASN A CA 1
ATOM 1431 C C . ASN A 1 175 ? -6.801 -3.887 -7.741 1.00 83.00 175 ASN A C 1
ATOM 1433 O O . ASN A 1 175 ? -7.773 -3.375 -7.197 1.00 83.00 175 ASN A O 1
ATOM 1437 N N . LYS A 1 176 ? -5.742 -4.338 -7.054 1.00 86.12 176 LYS A N 1
ATOM 1438 C CA . LYS A 1 176 ? -5.623 -4.208 -5.593 1.00 86.12 176 LYS A CA 1
ATOM 1439 C C . LYS A 1 176 ? -5.698 -2.744 -5.150 1.00 86.12 176 LYS A C 1
ATOM 1441 O O . LYS A 1 176 ? -6.463 -2.405 -4.254 1.00 86.12 176 LYS A O 1
ATOM 1446 N N . TYR A 1 177 ? -4.941 -1.856 -5.795 1.00 87.06 177 TYR A N 1
ATOM 1447 C CA . TYR A 1 177 ? -5.008 -0.427 -5.472 1.00 87.06 177 TYR A CA 1
ATOM 1448 C C . TYR A 1 177 ? -6.339 0.210 -5.876 1.00 87.06 177 TYR A C 1
ATOM 1450 O O . TYR A 1 177 ? -6.813 1.101 -5.179 1.00 87.06 177 TYR A O 1
ATOM 1458 N N . ARG A 1 178 ? -6.978 -0.260 -6.955 1.00 87.38 178 ARG A N 1
ATOM 1459 C CA . ARG A 1 178 ? -8.321 0.191 -7.346 1.00 87.38 178 ARG A CA 1
ATOM 1460 C C . ARG A 1 178 ? -9.368 -0.173 -6.298 1.00 87.38 178 ARG A C 1
ATOM 1462 O O . ARG A 1 178 ? -10.249 0.634 -6.029 1.00 87.38 178 ARG A O 1
ATOM 1469 N N . GLU A 1 179 ? -9.270 -1.358 -5.709 1.00 89.19 179 GLU A N 1
ATOM 1470 C CA . GLU A 1 179 ? -10.154 -1.790 -4.629 1.00 89.19 179 GLU A CA 1
ATOM 1471 C C . GLU A 1 179 ? -9.974 -0.913 -3.385 1.00 89.19 179 GLU A C 1
ATOM 1473 O O . GLU A 1 179 ? -10.953 -0.363 -2.885 1.00 89.19 179 GLU A O 1
ATOM 1478 N N . ILE A 1 180 ? -8.727 -0.675 -2.962 1.00 88.69 180 ILE A N 1
ATOM 1479 C CA . ILE A 1 180 ? -8.412 0.242 -1.853 1.00 88.69 180 ILE A CA 1
ATOM 1480 C C . ILE A 1 180 ? -8.964 1.644 -2.135 1.00 88.69 180 ILE A C 1
ATOM 1482 O O . ILE A 1 180 ? -9.666 2.209 -1.300 1.00 88.69 180 ILE A O 1
ATOM 1486 N N . ALA A 1 181 ? -8.693 2.186 -3.324 1.00 90.25 181 ALA A N 1
ATOM 1487 C CA . ALA A 1 181 ? -9.178 3.495 -3.752 1.00 90.25 181 ALA A CA 1
ATOM 1488 C C . ALA A 1 181 ? -10.713 3.570 -3.737 1.00 90.25 181 ALA A C 1
ATOM 1490 O O . ALA A 1 181 ? -11.280 4.543 -3.247 1.00 90.25 181 ALA A O 1
ATOM 1491 N N . SER A 1 182 ? -11.394 2.524 -4.213 1.00 90.94 182 SER A N 1
ATOM 1492 C CA . SER A 1 182 ? -12.857 2.461 -4.237 1.00 90.94 182 SER A CA 1
ATOM 1493 C C . SER A 1 182 ? -13.474 2.342 -2.847 1.00 90.94 182 SER A C 1
ATOM 1495 O O . SER A 1 182 ? -14.565 2.863 -2.638 1.00 90.94 182 SER A O 1
ATOM 1497 N N . ILE A 1 183 ? -12.829 1.630 -1.921 1.00 89.56 183 ILE A N 1
ATOM 1498 C CA . ILE A 1 183 ? -13.319 1.465 -0.547 1.00 89.56 183 ILE A CA 1
ATOM 1499 C C . ILE A 1 183 ? -13.089 2.745 0.261 1.00 89.56 183 ILE A C 1
ATOM 1501 O O . ILE A 1 183 ? -13.973 3.164 1.002 1.00 89.56 183 ILE A O 1
ATOM 1505 N N . ALA A 1 184 ? -11.920 3.367 0.108 1.00 89.75 184 ALA A N 1
ATOM 1506 C CA . ALA A 1 184 ? -11.524 4.555 0.859 1.00 89.75 184 ALA A CA 1
ATOM 1507 C C . ALA A 1 184 ? -11.962 5.880 0.208 1.00 89.75 184 ALA A C 1
ATOM 1509 O O . ALA A 1 184 ? -11.718 6.938 0.779 1.00 89.75 184 ALA A O 1
ATOM 1510 N N . PHE A 1 185 ? -12.583 5.835 -0.977 1.00 90.75 185 PHE A N 1
ATOM 1511 C CA . PHE A 1 185 ? -12.916 7.011 -1.794 1.00 90.75 185 PHE A CA 1
ATOM 1512 C C . PHE A 1 185 ? -11.700 7.908 -2.087 1.00 90.75 185 PHE A C 1
ATOM 1514 O O . PHE A 1 185 ? -11.786 9.135 -2.078 1.00 90.75 185 PHE A O 1
ATOM 1521 N N . LEU A 1 186 ? -10.555 7.280 -2.356 1.00 92.00 186 LEU A N 1
ATOM 1522 C CA . LEU A 1 186 ? -9.290 7.947 -2.663 1.00 92.00 186 LEU A CA 1
ATOM 1523 C C . LEU A 1 186 ? -8.965 7.864 -4.154 1.00 92.00 186 LEU A C 1
ATOM 1525 O O . LEU A 1 186 ? -9.504 7.033 -4.889 1.00 92.00 186 LEU A O 1
ATOM 1529 N N . SER A 1 187 ? -8.034 8.701 -4.611 1.00 91.81 187 SER A N 1
ATOM 1530 C CA . SER A 1 187 ? -7.456 8.519 -5.940 1.00 91.81 187 SER A CA 1
ATOM 1531 C C . SER A 1 187 ? -6.566 7.267 -5.975 1.00 91.81 187 SER A C 1
ATOM 1533 O O . SER A 1 187 ? -6.017 6.839 -4.958 1.00 91.81 187 SER A O 1
ATOM 1535 N N . LEU A 1 188 ? -6.372 6.682 -7.164 1.00 88.50 188 LEU A N 1
ATOM 1536 C CA . LEU A 1 188 ? -5.430 5.567 -7.338 1.00 88.50 188 LEU A CA 1
ATOM 1537 C C . LEU A 1 188 ? -3.996 5.967 -6.943 1.00 88.50 188 LEU A C 1
ATOM 1539 O O . LEU A 1 188 ? -3.241 5.140 -6.439 1.00 88.50 188 LEU A O 1
ATOM 1543 N N . PHE A 1 189 ? -3.641 7.237 -7.160 1.00 89.94 189 PHE A N 1
ATOM 1544 C CA . PHE A 1 189 ? -2.358 7.802 -6.757 1.00 89.94 189 PHE A CA 1
ATOM 1545 C C . PHE A 1 189 ? -2.197 7.768 -5.235 1.00 89.94 189 PHE A C 1
ATOM 1547 O O . PHE A 1 189 ? -1.204 7.235 -4.742 1.00 89.94 189 PHE A O 1
ATOM 1554 N N . ASP A 1 190 ? -3.194 8.250 -4.489 1.00 91.06 190 ASP A N 1
ATOM 1555 C CA . ASP A 1 190 ? -3.131 8.280 -3.024 1.00 91.06 190 ASP A CA 1
ATOM 1556 C C . ASP A 1 190 ? -3.137 6.869 -2.430 1.00 91.06 190 ASP A C 1
ATOM 1558 O O . ASP A 1 190 ? -2.405 6.591 -1.482 1.00 91.06 190 ASP A O 1
ATOM 1562 N N . ALA A 1 191 ? -3.885 5.944 -3.040 1.00 89.81 191 ALA A N 1
ATOM 1563 C CA . ALA A 1 191 ? -3.872 4.536 -2.652 1.00 89.81 191 ALA A CA 1
ATOM 1564 C C . ALA A 1 191 ? -2.496 3.869 -2.844 1.00 89.81 191 ALA A C 1
ATOM 1566 O O . ALA A 1 191 ? -2.170 2.935 -2.113 1.00 89.81 191 ALA A O 1
ATOM 1567 N N . HIS A 1 192 ? -1.686 4.319 -3.808 1.00 88.00 192 HIS A N 1
ATOM 1568 C CA . HIS A 1 192 ? -0.334 3.797 -4.019 1.00 88.00 192 HIS A CA 1
ATOM 1569 C C . HIS A 1 192 ? 0.709 4.488 -3.131 1.00 88.00 192 HIS A C 1
ATOM 1571 O O . HIS A 1 192 ? 1.504 3.804 -2.487 1.00 88.00 192 HIS A O 1
ATOM 1577 N N . TYR A 1 193 ? 0.709 5.824 -3.082 1.00 88.38 193 TYR A N 1
ATOM 1578 C CA . TYR A 1 193 ? 1.770 6.600 -2.433 1.00 88.38 193 TYR A CA 1
ATOM 1579 C C . TYR A 1 193 ? 1.542 6.866 -0.943 1.00 88.38 193 TYR A C 1
ATOM 1581 O O . TYR A 1 193 ? 2.517 6.983 -0.205 1.00 88.38 193 TYR A O 1
ATOM 1589 N N . PHE A 1 194 ? 0.291 6.946 -0.486 1.00 86.06 194 PHE A N 1
ATOM 1590 C CA . PHE A 1 194 ? -0.047 7.379 0.878 1.00 86.06 194 PHE A CA 1
ATOM 1591 C C . PHE A 1 194 ? -0.793 6.322 1.699 1.00 86.06 194 PHE A C 1
ATOM 1593 O O . PHE A 1 194 ? -1.254 6.603 2.803 1.00 86.06 194 PHE A O 1
ATOM 1600 N N . ALA A 1 195 ? -0.894 5.087 1.205 1.00 73.19 195 ALA A N 1
ATOM 1601 C CA . ALA A 1 195 ? -1.470 3.997 1.980 1.00 73.19 195 ALA A CA 1
ATOM 1602 C C . ALA A 1 195 ? -0.540 3.584 3.140 1.00 73.19 195 ALA A C 1
ATOM 1604 O O . ALA A 1 195 ? 0.439 2.862 2.946 1.00 73.19 195 ALA A O 1
ATOM 1605 N N . GLY A 1 196 ? -0.872 4.014 4.362 1.00 66.19 196 GLY A N 1
ATOM 1606 C CA . GLY A 1 196 ? -0.283 3.522 5.613 1.00 66.19 196 GLY A CA 1
ATOM 1607 C C . GLY A 1 196 ? 0.084 4.611 6.628 1.00 66.19 196 GLY A C 1
ATOM 1608 O O . GLY A 1 196 ? 0.297 5.766 6.285 1.00 66.19 196 GLY A O 1
ATOM 1609 N N . GLU A 1 197 ? 0.187 4.226 7.903 1.00 60.78 197 GLU A N 1
ATOM 1610 C CA . GLU A 1 197 ? 0.511 5.145 9.009 1.00 60.78 197 GLU A CA 1
ATOM 1611 C C . GLU A 1 197 ? 2.022 5.361 9.192 1.00 60.78 197 GLU A C 1
ATOM 1613 O O . GLU A 1 197 ? 2.812 4.414 9.107 1.00 60.78 197 GLU A O 1
ATOM 1618 N N . THR A 1 198 ? 2.436 6.593 9.499 1.00 57.44 198 THR A N 1
ATOM 1619 C CA . THR A 1 198 ? 3.844 6.970 9.723 1.00 57.44 198 THR A CA 1
ATOM 1620 C C . THR A 1 198 ? 4.275 6.973 11.186 1.00 57.44 198 THR A C 1
ATOM 1622 O O . THR A 1 198 ? 5.476 6.893 11.454 1.00 57.44 198 THR A O 1
ATOM 1625 N N . GLU A 1 199 ? 3.330 7.050 12.120 1.00 64.69 199 GLU A N 1
ATOM 1626 C CA . GLU A 1 199 ? 3.601 7.118 13.557 1.00 64.69 199 GLU A CA 1
ATOM 1627 C C . GLU A 1 199 ? 3.433 5.756 14.230 1.00 64.69 199 GLU A C 1
ATOM 1629 O O . GLU A 1 199 ? 2.634 4.922 13.806 1.00 64.69 199 GLU A O 1
ATOM 1634 N N . LYS A 1 200 ? 4.236 5.509 15.270 1.00 70.12 200 LYS A N 1
ATOM 1635 C CA . LYS A 1 200 ? 4.161 4.289 16.076 1.00 70.12 200 LYS A CA 1
ATOM 1636 C C . LYS A 1 200 ? 3.655 4.647 17.464 1.00 70.12 200 LYS A C 1
ATOM 1638 O O . LYS A 1 200 ? 4.267 5.460 18.152 1.00 70.12 200 LYS A O 1
ATOM 1643 N N . PHE A 1 201 ? 2.593 3.976 17.883 1.00 74.62 201 PHE A N 1
ATOM 1644 C CA . PHE A 1 201 ? 2.083 4.016 19.249 1.00 74.62 201 PHE A CA 1
ATOM 1645 C C . PHE A 1 201 ? 2.398 2.694 19.963 1.00 74.62 201 PHE A C 1
ATOM 1647 O O . PHE A 1 201 ? 2.665 1.691 19.290 1.00 74.62 201 PHE A O 1
ATOM 1654 N N . PRO A 1 202 ? 2.394 2.662 21.310 1.00 78.50 202 PRO A N 1
ATOM 1655 C CA . PRO A 1 202 ? 2.484 1.412 22.056 1.00 78.50 202 PRO A CA 1
ATOM 1656 C C . PRO A 1 202 ? 1.452 0.400 21.542 1.00 78.50 202 PRO A C 1
ATOM 1658 O O . PRO A 1 202 ? 0.259 0.687 21.483 1.00 78.50 202 PRO A O 1
ATOM 1661 N N . GLY A 1 203 ? 1.945 -0.761 21.110 1.00 81.12 203 GLY A N 1
ATOM 1662 C CA . GLY A 1 203 ? 1.138 -1.797 20.475 1.00 81.12 203 GLY A CA 1
ATOM 1663 C C . GLY A 1 203 ? 0.603 -2.835 21.459 1.00 81.12 203 GLY A C 1
ATOM 1664 O O . GLY A 1 203 ? 0.453 -2.592 22.655 1.00 81.12 203 GLY A O 1
ATOM 1665 N N . ALA A 1 204 ? 0.321 -4.027 20.938 1.00 84.12 204 ALA A N 1
ATOM 1666 C CA . ALA A 1 204 ? -0.162 -5.146 21.736 1.00 84.12 204 ALA A CA 1
ATOM 1667 C C . ALA A 1 204 ? 0.854 -5.594 22.800 1.00 84.12 204 ALA A C 1
ATOM 1669 O O . ALA A 1 204 ? 2.066 -5.599 22.577 1.00 84.12 204 ALA A O 1
ATOM 1670 N N . TYR A 1 205 ? 0.334 -6.055 23.936 1.00 85.88 205 TYR A N 1
ATOM 1671 C CA . TYR A 1 205 ? 1.123 -6.777 24.923 1.00 85.88 205 TYR A CA 1
ATOM 1672 C C . TYR A 1 205 ? 1.374 -8.213 24.448 1.00 85.88 205 TYR A C 1
ATOM 1674 O O . TYR A 1 205 ? 0.448 -8.903 24.018 1.00 85.88 205 TYR A O 1
ATOM 1682 N N . VAL A 1 206 ? 2.622 -8.672 24.549 1.00 89.38 206 VAL A N 1
ATOM 1683 C CA . VAL A 1 206 ? 3.021 -10.038 24.193 1.00 89.38 206 VAL A CA 1
ATOM 1684 C C . VAL A 1 206 ? 3.483 -10.749 25.456 1.00 89.38 206 VAL A C 1
ATOM 1686 O O . VAL A 1 206 ? 4.425 -10.307 26.113 1.00 89.38 206 VAL A O 1
ATOM 1689 N N . PHE A 1 207 ? 2.828 -11.862 25.787 1.00 90.19 207 PHE A N 1
ATOM 1690 C CA . PHE A 1 207 ? 3.258 -12.701 26.900 1.00 90.19 207 PHE A CA 1
ATOM 1691 C C . PHE A 1 207 ? 4.658 -13.274 26.629 1.00 90.19 207 PHE A C 1
ATOM 1693 O O . PHE A 1 207 ? 4.914 -13.742 25.513 1.00 90.19 207 PHE A O 1
ATOM 1700 N N . PRO A 1 208 ? 5.562 -13.282 27.625 1.00 92.75 208 PRO A N 1
ATOM 1701 C CA . PRO A 1 208 ? 6.865 -13.916 27.479 1.00 92.75 208 PRO A CA 1
ATOM 1702 C C . PRO A 1 208 ? 6.710 -15.398 27.095 1.00 92.75 208 PRO A C 1
ATOM 1704 O O . PRO A 1 208 ? 6.007 -16.132 27.793 1.00 92.75 208 PRO A O 1
ATOM 1707 N N . PRO A 1 209 ? 7.345 -15.869 26.006 1.00 92.50 209 PRO A N 1
ATOM 1708 C CA . PRO A 1 209 ? 7.217 -17.258 25.592 1.00 92.50 209 PRO A CA 1
ATOM 1709 C C . PRO A 1 209 ? 7.994 -18.181 26.536 1.00 92.50 209 PRO A C 1
ATOM 1711 O O . PRO A 1 209 ? 9.163 -17.932 26.842 1.00 92.50 209 PRO A O 1
ATOM 1714 N N . VAL A 1 210 ? 7.378 -19.297 26.934 1.00 91.69 210 VAL A N 1
ATOM 1715 C CA . VAL A 1 210 ? 8.091 -20.403 27.587 1.00 91.69 210 VAL A CA 1
ATOM 1716 C C . VAL A 1 210 ? 8.805 -21.202 26.501 1.00 91.69 210 VAL A C 1
ATOM 1718 O O . VAL A 1 210 ? 8.173 -21.844 25.666 1.00 91.69 210 VAL A O 1
ATOM 1721 N N . LYS A 1 211 ? 10.136 -21.121 26.472 1.00 91.81 211 LYS A N 1
ATOM 1722 C CA . LYS A 1 211 ? 10.952 -21.806 25.465 1.00 91.81 211 LYS A CA 1
ATOM 1723 C C . LYS A 1 211 ? 11.122 -23.275 25.846 1.00 91.81 211 LYS A C 1
ATOM 1725 O O . LYS A 1 211 ? 11.555 -23.576 26.954 1.00 91.81 211 LYS A O 1
ATOM 1730 N N . GLY A 1 212 ? 10.842 -24.179 24.916 1.00 91.50 212 GLY A N 1
ATOM 1731 C CA . GLY A 1 212 ? 11.023 -25.613 25.112 1.00 91.50 212 GLY A CA 1
ATOM 1732 C C . GLY A 1 212 ? 10.431 -26.417 23.961 1.00 91.50 212 GLY A C 1
ATOM 1733 O O . GLY A 1 212 ? 9.708 -25.875 23.126 1.00 91.50 212 GLY A O 1
ATOM 1734 N N . PHE A 1 213 ? 10.758 -27.707 23.914 1.00 89.88 213 PHE A N 1
ATOM 1735 C CA . PHE A 1 213 ? 10.135 -28.655 22.996 1.00 89.88 213 PHE A CA 1
ATOM 1736 C C . PHE A 1 213 ? 8.999 -29.374 23.726 1.00 89.88 213 PHE A C 1
ATOM 1738 O O . PHE A 1 213 ? 9.254 -30.169 24.630 1.00 89.88 213 PHE A O 1
ATOM 1745 N N . GLU A 1 214 ? 7.756 -29.066 23.361 1.00 87.75 214 GLU A N 1
ATOM 1746 C CA . GLU A 1 214 ? 6.567 -29.695 23.936 1.00 87.75 214 GLU A CA 1
ATOM 1747 C C . GLU A 1 214 ? 6.176 -30.916 23.096 1.00 87.75 214 GLU A C 1
ATOM 1749 O O . GLU A 1 214 ? 5.717 -30.783 21.962 1.00 87.75 214 GLU A O 1
ATOM 1754 N N . ASN A 1 215 ? 6.402 -32.112 23.639 1.00 90.81 215 ASN A N 1
ATOM 1755 C CA . ASN A 1 215 ? 6.104 -33.391 22.988 1.00 90.81 215 ASN A CA 1
ATOM 1756 C C . ASN A 1 215 ? 5.161 -34.285 23.799 1.00 90.81 215 ASN A C 1
ATOM 1758 O O . ASN A 1 215 ? 4.910 -35.422 23.399 1.00 90.81 215 ASN A O 1
ATOM 1762 N N . ARG A 1 216 ? 4.666 -33.800 24.942 1.00 91.44 216 ARG A N 1
ATOM 1763 C CA . ARG A 1 216 ? 3.805 -34.573 25.843 1.00 91.44 216 ARG A CA 1
ATOM 1764 C C . ARG A 1 216 ? 2.337 -34.305 25.562 1.00 91.44 216 ARG A C 1
ATOM 1766 O O . ARG A 1 216 ? 1.538 -35.234 25.629 1.00 91.44 216 ARG A O 1
ATOM 1773 N N . CYS A 1 217 ? 1.998 -33.061 25.225 1.00 89.12 217 CYS A N 1
ATOM 1774 C CA . CYS A 1 217 ? 0.621 -32.637 25.002 1.00 89.12 217 CYS A CA 1
ATOM 1775 C C . CYS A 1 217 ? 0.467 -31.826 23.704 1.00 89.12 217 CYS A C 1
ATOM 1777 O O . CYS A 1 217 ? 1.325 -31.002 23.387 1.00 89.12 217 CYS A O 1
ATOM 1779 N N . PRO A 1 218 ? -0.649 -31.983 22.970 1.00 91.00 218 PRO A N 1
ATOM 1780 C CA . PRO A 1 218 ? -0.994 -31.081 21.877 1.00 91.00 218 PRO A CA 1
ATOM 1781 C C . PRO A 1 218 ? -1.183 -29.642 22.373 1.00 91.00 218 PRO A C 1
ATOM 1783 O O . PRO A 1 218 ? -1.861 -29.404 23.373 1.00 91.00 218 PRO A O 1
ATOM 1786 N N . VAL A 1 219 ? -0.638 -28.671 21.638 1.00 90.00 219 VAL A N 1
ATOM 1787 C CA . VAL A 1 219 ? -0.832 -27.238 21.902 1.00 90.00 219 VAL A CA 1
ATOM 1788 C C . VAL A 1 219 ? -1.903 -26.698 20.959 1.00 90.00 219 VAL A C 1
ATOM 1790 O O . VAL A 1 219 ? -1.773 -26.805 19.741 1.00 90.00 219 VAL A O 1
ATOM 1793 N N . THR A 1 220 ? -2.958 -26.099 21.514 1.00 91.94 220 THR A N 1
ATOM 1794 C CA . THR A 1 220 ? -4.037 -25.475 20.730 1.00 91.94 220 THR A CA 1
ATOM 1795 C C . THR A 1 220 ? -3.862 -23.960 20.699 1.00 91.94 220 THR A C 1
ATOM 1797 O O . THR A 1 220 ? -3.697 -23.330 21.741 1.00 91.94 220 THR A O 1
ATOM 1800 N N . GLY A 1 221 ? -3.919 -23.367 19.505 1.00 91.06 221 GLY A N 1
ATOM 1801 C CA . GLY A 1 221 ? -3.898 -21.916 19.322 1.00 91.06 221 GLY A CA 1
ATOM 1802 C C . GLY A 1 221 ? -5.309 -21.336 19.251 1.00 91.06 221 GLY A C 1
ATOM 1803 O O . GLY A 1 221 ? -6.089 -21.725 18.386 1.00 91.06 221 GLY A O 1
ATOM 1804 N N . LEU A 1 222 ? -5.623 -20.379 20.126 1.00 92.94 222 LEU A N 1
ATOM 1805 C CA . LEU A 1 222 ? -6.849 -19.578 20.060 1.00 92.94 222 LEU A CA 1
ATOM 1806 C C . LEU A 1 222 ? -6.518 -18.168 19.559 1.00 92.94 222 LEU A C 1
ATOM 1808 O O . LEU A 1 222 ? -5.521 -17.575 19.971 1.00 92.94 222 LEU A O 1
ATOM 1812 N N . LYS A 1 223 ? -7.353 -17.624 18.668 1.00 92.19 223 LYS A N 1
ATOM 1813 C CA . LYS A 1 223 ? -7.179 -16.283 18.096 1.00 92.19 223 LYS A CA 1
ATOM 1814 C C . LYS A 1 223 ? -8.527 -15.583 17.954 1.00 92.19 223 LYS A C 1
ATOM 1816 O O . LYS A 1 223 ? -9.484 -16.177 17.470 1.00 92.19 223 LYS A O 1
ATOM 1821 N N . PHE A 1 224 ? -8.577 -14.303 18.316 1.00 91.19 224 PHE A N 1
ATOM 1822 C CA . PHE A 1 224 ? -9.721 -13.442 18.024 1.00 91.19 224 PHE A CA 1
ATOM 1823 C C . PHE A 1 224 ? -9.736 -13.051 16.540 1.00 91.19 224 PHE A C 1
ATOM 1825 O O . PHE A 1 224 ? -8.722 -12.593 16.002 1.00 91.19 224 PHE A O 1
ATOM 1832 N N . ALA A 1 225 ? -10.886 -13.197 15.881 1.00 89.38 225 ALA A N 1
ATOM 1833 C CA . ALA A 1 225 ? -11.107 -12.620 14.560 1.00 89.38 225 ALA A CA 1
ATOM 1834 C C . ALA A 1 225 ? -11.235 -11.096 14.701 1.00 89.38 225 ALA A C 1
ATOM 1836 O O . ALA A 1 225 ? -12.038 -10.623 15.498 1.00 89.38 225 ALA A O 1
ATOM 1837 N N . SER A 1 226 ? -10.422 -10.332 13.965 1.00 90.12 226 SER A N 1
ATOM 1838 C CA . SER A 1 226 ? -10.506 -8.864 13.908 1.00 90.12 226 SER A CA 1
ATOM 1839 C C . SER A 1 226 ? -10.634 -8.188 15.284 1.00 90.12 226 SER A C 1
ATOM 1841 O O . SER A 1 226 ? -11.570 -7.424 15.516 1.00 90.12 226 SER A O 1
ATOM 1843 N N . LEU A 1 227 ? -9.700 -8.476 16.204 1.00 91.75 227 LEU A N 1
ATOM 1844 C CA . LEU A 1 227 ? -9.756 -8.016 17.601 1.00 91.75 227 LEU A CA 1
ATOM 1845 C C . LEU A 1 227 ? -10.023 -6.507 17.726 1.00 91.75 227 LEU A C 1
ATOM 1847 O O . LEU A 1 227 ? -10.977 -6.116 18.388 1.00 91.75 227 LEU A O 1
ATOM 1851 N N . TYR A 1 228 ? -9.216 -5.663 17.073 1.00 92.88 228 TYR A N 1
ATOM 1852 C CA . TYR A 1 228 ? -9.356 -4.207 17.183 1.00 92.88 228 TYR A CA 1
ATOM 1853 C C . TYR A 1 228 ? -10.680 -3.683 16.606 1.00 92.88 228 TYR A C 1
ATOM 1855 O O . TYR A 1 228 ? -11.387 -3.005 17.351 1.00 92.88 228 TYR A O 1
ATOM 1863 N N . PRO A 1 229 ? -11.088 -4.027 15.363 1.00 95.06 229 PRO A N 1
ATOM 1864 C CA . PRO A 1 229 ? -12.425 -3.686 14.879 1.00 95.06 229 PRO A CA 1
ATOM 1865 C C . PRO A 1 229 ? -13.543 -4.142 15.819 1.00 95.06 229 PRO A C 1
ATOM 1867 O O . PRO A 1 229 ? -14.456 -3.374 16.099 1.00 95.06 229 PRO A O 1
ATOM 1870 N N . SER A 1 230 ? -13.444 -5.357 16.365 1.00 94.56 230 SER A N 1
ATOM 1871 C CA . SER A 1 230 ? -14.449 -5.896 17.287 1.00 94.56 230 SER A CA 1
ATOM 1872 C C . SER A 1 230 ? -14.546 -5.074 18.571 1.00 94.56 230 SER A C 1
ATOM 1874 O O . SER A 1 230 ? -15.650 -4.811 19.042 1.00 94.56 230 SER A O 1
ATOM 1876 N N . LEU A 1 231 ? -13.414 -4.619 19.120 1.00 94.69 231 LEU A N 1
ATOM 1877 C CA . LEU A 1 231 ? -13.388 -3.734 20.288 1.00 94.69 231 LEU A CA 1
ATOM 1878 C C . LEU A 1 231 ? -13.972 -2.354 19.968 1.00 94.69 231 LEU A C 1
ATOM 1880 O O . LEU A 1 231 ? -14.763 -1.842 20.758 1.00 94.69 231 LEU A O 1
ATOM 1884 N N . ILE A 1 232 ? -13.622 -1.778 18.813 1.00 96.19 232 ILE A N 1
ATOM 1885 C CA . ILE A 1 232 ? -14.159 -0.486 18.367 1.00 96.19 232 ILE A CA 1
ATOM 1886 C C . ILE A 1 232 ? -15.681 -0.556 18.246 1.00 96.19 232 ILE A C 1
ATOM 1888 O O . ILE A 1 232 ? -16.367 0.308 18.786 1.00 96.19 232 ILE A O 1
ATOM 1892 N N . MET A 1 233 ? -16.201 -1.602 17.598 1.00 95.06 233 MET A N 1
ATOM 1893 C CA . MET A 1 233 ? -17.640 -1.817 17.455 1.00 95.06 233 MET A CA 1
ATOM 1894 C C . MET A 1 233 ? -18.308 -2.042 18.818 1.00 95.06 233 MET A C 1
ATOM 1896 O O . MET A 1 233 ? -19.223 -1.308 19.165 1.00 95.06 233 MET A O 1
ATOM 1900 N N . THR A 1 234 ? -17.800 -2.973 19.634 1.00 94.88 234 THR A N 1
ATOM 1901 C CA . THR A 1 234 ? -18.403 -3.348 20.932 1.00 94.88 234 THR A CA 1
ATOM 1902 C C . THR A 1 234 ? -18.490 -2.176 21.909 1.00 94.88 234 THR A C 1
ATOM 1904 O O . THR A 1 234 ? -19.498 -2.011 22.594 1.00 94.88 234 THR A O 1
ATOM 1907 N N . TYR A 1 235 ? -17.433 -1.366 21.996 1.00 95.81 235 TYR A N 1
ATOM 1908 C CA . TYR A 1 235 ? -17.350 -0.258 22.951 1.00 95.81 235 TYR A CA 1
ATOM 1909 C C . TYR A 1 235 ? -17.670 1.101 22.330 1.00 95.81 235 TYR A C 1
ATOM 1911 O O . TYR A 1 235 ? -17.460 2.123 22.979 1.00 95.81 235 TYR A O 1
ATOM 1919 N N . ASN A 1 236 ? -18.184 1.130 21.099 1.00 96.44 236 ASN A N 1
ATOM 1920 C CA . ASN A 1 236 ? -18.525 2.352 20.374 1.00 96.44 236 ASN A CA 1
ATOM 1921 C C . ASN A 1 236 ? -17.370 3.369 20.276 1.00 96.44 236 ASN A C 1
ATOM 1923 O O . ASN A 1 236 ? -17.587 4.571 20.420 1.00 96.44 236 ASN A O 1
ATOM 1927 N N . LEU A 1 237 ? -16.130 2.901 20.088 1.00 96.12 237 LEU A N 1
ATOM 1928 C CA . LEU A 1 237 ? -14.932 3.751 20.122 1.00 96.12 237 LEU A CA 1
ATOM 1929 C C . LEU A 1 237 ? -14.843 4.623 18.864 1.00 96.12 237 LEU A C 1
ATOM 1931 O O . LEU A 1 237 ? -14.142 4.305 17.905 1.00 96.12 237 LEU A O 1
ATOM 1935 N N . SER A 1 238 ? -15.565 5.736 18.877 1.00 96.06 238 SER A N 1
ATOM 1936 C CA . SER A 1 238 ? -15.650 6.693 17.778 1.00 96.06 238 SER A CA 1
ATOM 1937 C C . SER A 1 238 ? -15.501 8.115 18.320 1.00 96.06 238 SER A C 1
ATOM 1939 O O . SER A 1 238 ? -16.063 8.395 19.379 1.00 96.06 238 SER A O 1
ATOM 1941 N N . PRO A 1 239 ? -14.788 9.033 17.639 1.00 95.12 239 PRO A N 1
ATOM 1942 C CA . PRO A 1 239 ? -14.550 10.387 18.147 1.00 95.12 239 PRO A CA 1
ATOM 1943 C C . PRO A 1 239 ? -15.823 11.141 18.559 1.00 95.12 239 PRO A C 1
ATOM 1945 O O . PRO A 1 239 ? -15.817 11.854 19.555 1.00 95.12 239 PRO A O 1
ATOM 1948 N N . ASP A 1 240 ? -16.929 10.932 17.843 1.00 95.44 240 ASP A N 1
ATOM 1949 C CA . ASP A 1 240 ? -18.246 11.524 18.115 1.00 95.44 240 ASP A CA 1
ATOM 1950 C C . ASP A 1 240 ? -18.978 10.919 19.329 1.00 95.44 240 ASP A C 1
ATOM 1952 O O . ASP A 1 240 ? -20.006 11.440 19.758 1.00 95.44 240 ASP A O 1
ATOM 1956 N N . LYS A 1 241 ? -18.455 9.827 19.894 1.00 95.75 241 LYS A N 1
ATOM 1957 C CA . LYS A 1 241 ? -19.011 9.112 21.055 1.00 95.75 241 LYS A CA 1
ATOM 1958 C C . LYS A 1 241 ? -18.081 9.128 22.269 1.00 95.75 241 LYS A C 1
ATOM 1960 O O . LYS A 1 241 ? -18.455 8.603 23.318 1.00 95.75 241 LYS A O 1
ATOM 1965 N N . ILE A 1 242 ? -16.898 9.737 22.143 1.00 96.62 242 ILE A N 1
ATOM 1966 C CA . ILE A 1 242 ? -15.936 9.896 23.234 1.00 96.62 242 ILE A CA 1
ATOM 1967 C C . ILE A 1 242 ? -16.190 11.204 23.988 1.00 96.62 242 ILE A C 1
ATOM 1969 O O . ILE A 1 242 ? -16.207 12.294 23.423 1.00 96.62 242 ILE A O 1
ATOM 1973 N N . ILE A 1 243 ? -16.315 11.089 25.305 1.00 96.31 243 ILE A N 1
ATOM 1974 C CA . ILE A 1 243 ? -16.410 12.193 26.254 1.00 96.31 243 ILE A CA 1
ATOM 1975 C C . ILE A 1 243 ? -15.084 12.277 27.011 1.00 96.31 243 ILE A C 1
ATOM 1977 O O . ILE A 1 243 ? -14.618 11.285 27.567 1.00 96.31 243 ILE A O 1
ATOM 1981 N N . LEU A 1 244 ? -14.484 13.466 27.055 1.00 95.00 244 LEU A N 1
ATOM 1982 C CA . LEU A 1 244 ? -13.226 13.716 27.777 1.00 95.00 244 LEU A CA 1
ATOM 1983 C C . LEU A 1 244 ? -13.438 14.424 29.127 1.00 95.00 244 LEU A C 1
ATOM 1985 O O . LEU A 1 244 ? -12.570 14.377 29.993 1.00 95.00 244 LEU A O 1
ATOM 1989 N N . SER A 1 245 ? -14.592 15.071 29.323 1.00 94.56 245 SER A N 1
ATOM 1990 C CA . SER A 1 245 ? -14.932 15.776 30.564 1.00 94.56 245 SER A CA 1
ATOM 1991 C C . SER A 1 245 ? -15.727 14.882 31.513 1.00 94.56 245 SER A C 1
ATOM 1993 O O . SER A 1 245 ? -16.772 14.346 31.145 1.00 94.56 245 SER A O 1
ATOM 1995 N N . GLN A 1 246 ? -15.269 14.793 32.763 1.00 93.50 246 GLN A N 1
ATOM 1996 C CA . GLN A 1 246 ? -15.981 14.098 33.836 1.00 93.50 246 GLN A CA 1
ATOM 1997 C C . GLN A 1 246 ? -17.374 14.697 34.083 1.00 93.50 246 GLN A C 1
ATOM 1999 O O . GLN A 1 246 ? -18.325 13.952 34.293 1.00 93.50 246 GLN A O 1
ATOM 2004 N N . GLU A 1 247 ? -17.508 16.026 34.049 1.00 93.75 247 GLU A N 1
ATOM 2005 C CA . GLU A 1 247 ? -18.786 16.716 34.280 1.00 93.75 247 GLU A CA 1
ATOM 2006 C C . GLU A 1 247 ? -19.811 16.343 33.206 1.00 93.75 247 GLU A C 1
ATOM 2008 O O . GLU A 1 247 ? -20.964 16.031 33.505 1.00 93.75 247 GLU A O 1
ATOM 2013 N N . HIS A 1 248 ? -19.363 16.297 31.948 1.00 93.94 248 HIS A N 1
ATOM 2014 C CA . HIS A 1 248 ? -20.215 15.897 30.837 1.00 93.94 248 HIS A CA 1
ATOM 2015 C C . HIS A 1 248 ? -20.586 14.411 30.918 1.00 93.94 248 HIS A C 1
ATOM 2017 O O . HIS A 1 248 ? -21.735 14.063 30.666 1.00 93.94 248 HIS A O 1
ATOM 2023 N N . ALA A 1 249 ? -19.659 13.544 31.335 1.00 93.75 249 ALA A N 1
ATOM 2024 C CA . ALA A 1 249 ? -19.947 12.126 31.540 1.00 93.75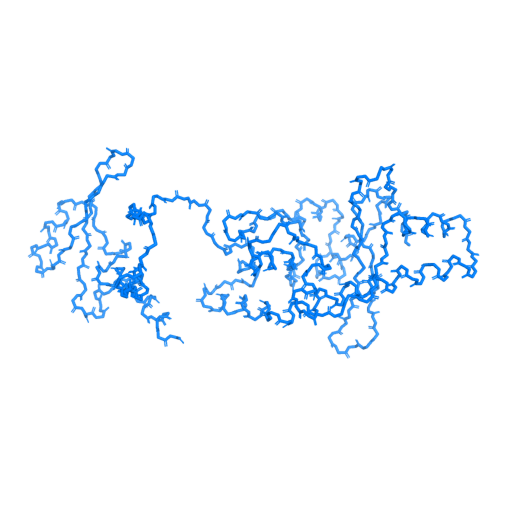 249 ALA A CA 1
ATOM 2025 C C . ALA A 1 249 ? -21.035 11.910 32.608 1.00 93.75 249 ALA A C 1
ATOM 2027 O O . ALA A 1 249 ? -21.972 11.155 32.370 1.00 93.75 249 ALA A O 1
ATOM 2028 N N . VAL A 1 250 ? -20.974 12.631 33.735 1.00 93.81 250 VAL A N 1
ATOM 2029 C CA . VAL A 1 250 ? -22.004 12.558 34.791 1.00 93.81 250 VAL A CA 1
ATOM 2030 C C . VAL A 1 250 ? -23.367 13.027 34.275 1.00 93.81 250 VAL A C 1
ATOM 2032 O O . VAL A 1 250 ? -24.374 12.374 34.532 1.00 93.81 250 VAL A O 1
ATOM 2035 N N . SER A 1 251 ? -23.406 14.123 33.511 1.00 93.94 251 SER A N 1
ATOM 2036 C CA . SER A 1 251 ? -24.642 14.614 32.882 1.00 93.94 251 SER A CA 1
ATOM 2037 C C . SER A 1 251 ? -25.252 13.585 31.919 1.00 93.94 251 SER A C 1
ATOM 2039 O O . SER A 1 251 ? -26.457 13.338 31.936 1.00 93.94 251 SER A O 1
ATOM 2041 N N . VAL A 1 252 ? -24.418 12.912 31.119 1.00 92.00 252 VAL A N 1
ATOM 2042 C CA . VAL A 1 252 ? -24.878 11.874 30.186 1.00 92.00 252 VAL A CA 1
ATOM 2043 C C . VAL A 1 252 ? -25.362 10.619 30.922 1.00 92.00 252 VAL A C 1
ATOM 2045 O O . VAL A 1 252 ? -26.388 10.061 30.536 1.00 92.00 252 VAL A O 1
ATOM 2048 N N . GLU A 1 253 ? -24.709 10.198 32.006 1.00 90.69 253 GLU A N 1
ATOM 2049 C CA . GLU A 1 253 ? -25.194 9.080 32.837 1.00 90.69 253 GLU A CA 1
ATOM 2050 C C . GLU A 1 253 ? -26.554 9.376 33.481 1.00 90.69 253 GLU A C 1
ATOM 2052 O O . GLU A 1 253 ? -27.394 8.485 33.568 1.00 90.69 253 GLU A O 1
ATOM 2057 N N . GLN A 1 254 ? -26.813 10.630 33.865 1.00 92.12 254 GLN A N 1
ATOM 2058 C CA . GLN A 1 254 ? -28.120 11.060 34.379 1.00 92.12 254 GLN A CA 1
ATOM 2059 C C . GLN A 1 254 ? -29.232 11.022 33.318 1.00 92.12 254 GLN A C 1
ATOM 2061 O O . GLN A 1 254 ? -30.407 11.021 33.672 1.00 92.12 254 GLN A O 1
ATOM 2066 N N . SER A 1 255 ? -28.877 10.966 32.031 1.00 89.19 255 SER A N 1
ATOM 2067 C CA . SER A 1 255 ? -29.817 10.830 30.909 1.00 89.19 255 SER A CA 1
ATOM 2068 C C . SER A 1 255 ? -30.110 9.370 30.517 1.00 89.19 255 SER A C 1
ATOM 2070 O O . SER A 1 255 ? -30.479 9.101 29.375 1.00 89.19 255 SER A O 1
ATOM 2072 N N . ASP A 1 256 ? -29.910 8.420 31.439 1.00 87.81 256 ASP A N 1
ATOM 2073 C CA . ASP A 1 256 ? -30.082 6.965 31.255 1.00 87.81 256 ASP A CA 1
ATOM 2074 C C . ASP A 1 256 ? -29.197 6.335 30.157 1.00 87.81 256 ASP A C 1
ATOM 2076 O O . ASP A 1 256 ? -29.416 5.199 29.717 1.00 87.81 256 ASP A O 1
ATOM 2080 N N . LYS A 1 257 ? -28.134 7.028 29.729 1.00 89.88 257 LYS A N 1
ATOM 2081 C CA . LYS A 1 257 ? -27.141 6.474 28.799 1.00 89.88 257 LYS A CA 1
ATOM 2082 C C . LYS A 1 257 ? -26.042 5.735 29.557 1.00 89.88 257 LYS A C 1
ATOM 2084 O O . LYS A 1 257 ? -25.446 6.249 30.498 1.00 89.88 257 LYS A O 1
ATOM 2089 N N . LYS A 1 258 ? -25.715 4.524 29.098 1.00 92.81 258 LYS A N 1
ATOM 2090 C CA . LYS A 1 258 ? -24.607 3.733 29.651 1.00 92.81 258 LYS A CA 1
ATOM 2091 C C . LYS A 1 258 ? -23.275 4.203 29.082 1.00 92.81 258 LYS A C 1
ATOM 2093 O O . LYS A 1 258 ? -23.113 4.271 27.863 1.00 92.81 258 LYS A O 1
ATOM 2098 N N . LEU A 1 259 ? -22.308 4.443 29.960 1.00 94.94 259 LEU A N 1
ATOM 2099 C CA . LEU A 1 259 ? -20.943 4.797 29.585 1.00 94.94 259 LEU A CA 1
ATOM 2100 C C . LEU A 1 259 ? -19.972 3.642 29.839 1.00 94.94 259 LEU A C 1
ATOM 2102 O O . LEU A 1 259 ? -20.146 2.827 30.744 1.00 94.94 259 LEU A O 1
ATOM 2106 N N . HIS A 1 260 ? -18.918 3.576 29.033 1.00 95.00 260 HIS A N 1
ATOM 2107 C CA . HIS A 1 260 ? -17.742 2.757 29.292 1.00 95.00 260 HIS A CA 1
ATOM 2108 C C . HIS A 1 260 ? -16.565 3.670 29.629 1.00 95.00 260 HIS A C 1
ATOM 2110 O O . HIS A 1 260 ? -16.112 4.435 28.777 1.00 95.00 260 HIS A O 1
ATOM 2116 N N . LYS A 1 261 ? -16.078 3.603 30.870 1.00 95.25 261 LYS A N 1
ATOM 2117 C CA . LYS A 1 261 ? -14.919 4.382 31.314 1.00 95.25 261 LYS A CA 1
ATOM 2118 C C . LYS A 1 261 ? -13.631 3.784 30.750 1.00 95.25 261 LYS A C 1
ATOM 2120 O O . LYS A 1 261 ? -13.380 2.592 30.892 1.00 95.25 261 LYS A O 1
ATOM 2125 N N . ILE A 1 262 ? -12.796 4.640 30.182 1.00 94.75 262 ILE A N 1
ATOM 2126 C CA . ILE A 1 262 ? -11.480 4.330 29.632 1.00 94.75 262 ILE A CA 1
ATOM 2127 C C . ILE A 1 262 ? -10.447 5.060 30.490 1.00 94.75 262 ILE A C 1
ATOM 2129 O O . ILE A 1 262 ? -10.518 6.278 30.650 1.00 94.75 262 ILE A O 1
ATOM 2133 N N . GLU A 1 263 ? -9.492 4.322 31.051 1.00 93.81 263 GLU A N 1
ATOM 2134 C CA . GLU A 1 263 ? -8.423 4.882 31.878 1.00 93.81 263 GLU A CA 1
ATOM 2135 C C . GLU A 1 263 ? -7.114 4.134 31.622 1.00 93.81 263 GLU A C 1
ATOM 2137 O O . GLU A 1 263 ? -7.050 2.912 31.754 1.00 93.81 263 GLU A O 1
ATOM 2142 N N . PHE A 1 264 ? -6.073 4.862 31.224 1.00 89.44 264 PHE A N 1
ATOM 2143 C CA . PHE A 1 264 ? -4.741 4.307 30.975 1.00 89.44 264 PHE A CA 1
ATOM 2144 C C . PHE A 1 264 ? -3.663 5.383 31.127 1.00 89.44 264 PHE A C 1
ATOM 2146 O O . PHE A 1 264 ? -3.952 6.576 31.124 1.00 89.44 264 PHE A O 1
ATOM 2153 N N . LEU A 1 265 ? -2.402 4.972 31.260 1.00 89.00 265 LEU A N 1
ATOM 2154 C CA . LEU A 1 265 ? -1.261 5.888 31.282 1.00 89.00 265 LEU A CA 1
ATOM 2155 C C . LEU A 1 265 ? -0.724 6.082 29.861 1.00 89.00 265 LEU A C 1
ATOM 2157 O O . LEU A 1 265 ? -0.367 5.114 29.194 1.00 89.00 265 LEU A O 1
ATOM 2161 N N . PHE A 1 266 ? -0.611 7.333 29.421 1.00 83.81 266 PHE A N 1
ATOM 2162 C CA . PHE A 1 266 ? 0.048 7.710 28.172 1.00 83.81 266 PHE A CA 1
ATOM 2163 C C . PHE A 1 266 ? 1.222 8.634 28.481 1.00 83.81 266 PHE A C 1
ATOM 2165 O O . PHE A 1 266 ? 1.022 9.713 29.031 1.00 83.81 266 PHE A O 1
ATOM 2172 N N . ASN A 1 267 ? 2.452 8.219 28.167 1.00 85.44 267 ASN A N 1
ATOM 2173 C CA . ASN A 1 267 ? 3.674 8.954 28.531 1.00 85.44 267 ASN A CA 1
ATOM 2174 C C . ASN A 1 267 ? 3.722 9.328 30.027 1.00 85.44 267 ASN A C 1
ATOM 2176 O O . ASN A 1 267 ? 4.033 10.460 30.380 1.00 85.44 267 ASN A O 1
ATOM 2180 N N . ASN A 1 268 ? 3.361 8.377 30.899 1.00 86.81 268 ASN A N 1
ATOM 2181 C CA . ASN A 1 268 ? 3.204 8.557 32.352 1.00 86.81 268 ASN A CA 1
ATOM 2182 C C . ASN A 1 268 ? 2.118 9.560 32.783 1.00 86.81 268 ASN A C 1
ATOM 2184 O O . ASN A 1 268 ? 1.979 9.825 33.974 1.00 86.81 268 ASN A O 1
ATOM 2188 N N . ASN A 1 269 ? 1.306 10.061 31.851 1.00 90.12 269 ASN A N 1
ATOM 2189 C CA . ASN A 1 269 ? 0.173 10.927 32.148 1.00 90.12 269 ASN A CA 1
ATOM 2190 C C . ASN A 1 269 ? -1.126 10.109 32.137 1.00 90.12 269 ASN A C 1
ATOM 2192 O O . ASN A 1 269 ? -1.438 9.492 31.113 1.00 90.12 269 ASN A O 1
ATOM 2196 N N . PRO A 1 270 ? -1.903 10.095 33.233 1.00 91.62 270 PRO A N 1
ATOM 2197 C CA . PRO A 1 270 ? -3.181 9.397 33.270 1.00 91.62 270 PRO A CA 1
ATOM 2198 C C . PRO A 1 270 ? -4.162 10.050 32.297 1.00 91.62 270 PRO A C 1
ATOM 2200 O O . PRO A 1 270 ? -4.475 11.233 32.406 1.00 91.62 270 PRO A O 1
ATOM 2203 N N . GLN A 1 271 ? -4.639 9.262 31.344 1.00 92.75 271 GLN A N 1
ATOM 2204 C CA . GLN A 1 271 ? -5.693 9.624 30.409 1.00 92.75 271 GLN A CA 1
ATOM 2205 C C . GLN A 1 271 ? -7.007 9.034 30.895 1.00 92.75 271 GLN A C 1
ATOM 2207 O O . GLN A 1 271 ? -7.053 7.888 31.352 1.00 92.75 271 GLN A O 1
ATOM 2212 N N . ARG A 1 272 ? -8.076 9.823 30.790 1.00 94.88 272 ARG A N 1
ATOM 2213 C CA . ARG A 1 272 ? -9.436 9.420 31.141 1.00 94.88 272 ARG A CA 1
ATOM 2214 C C . ARG A 1 272 ? -10.391 9.847 30.045 1.00 94.88 272 ARG A C 1
ATOM 2216 O O . ARG A 1 272 ? -10.311 10.971 29.559 1.00 94.88 272 ARG A O 1
ATOM 2223 N N . ALA A 1 273 ? -11.283 8.943 29.684 1.00 96.12 273 ALA A N 1
ATOM 2224 C CA . ALA A 1 273 ? -12.347 9.192 28.731 1.00 96.12 273 ALA A CA 1
ATOM 2225 C C . ALA A 1 273 ? -13.540 8.282 29.033 1.00 96.12 273 ALA A C 1
ATOM 2227 O O . ALA A 1 273 ? -13.423 7.304 29.773 1.00 96.12 273 ALA A O 1
ATOM 2228 N N . TRP A 1 274 ? -14.682 8.581 28.430 1.00 97.19 274 TRP A N 1
ATOM 2229 C CA . TRP A 1 274 ? -15.872 7.741 28.470 1.00 97.19 274 TRP A CA 1
ATOM 2230 C C . TRP A 1 274 ? -16.398 7.547 27.059 1.00 97.19 274 TRP A C 1
ATOM 2232 O O . TRP A 1 274 ? -16.490 8.509 26.306 1.00 97.19 274 TRP A O 1
ATOM 2242 N N . SER A 1 275 ? -16.757 6.319 26.709 1.00 97.06 275 SER A N 1
ATOM 2243 C CA . SER A 1 275 ? -17.467 6.024 25.467 1.00 97.06 275 SER A CA 1
ATOM 2244 C C . SER A 1 275 ? -18.946 5.792 25.746 1.00 97.06 275 SER A C 1
ATOM 2246 O O . SER A 1 275 ? -19.288 5.035 26.658 1.00 97.06 275 SER A O 1
ATOM 2248 N N . VAL A 1 276 ? -19.825 6.423 24.971 1.00 95.94 276 VAL A N 1
ATOM 2249 C CA . VAL A 1 276 ? -21.277 6.211 25.064 1.00 95.94 276 VAL A CA 1
ATOM 2250 C C . VAL A 1 276 ? -21.644 4.887 24.394 1.00 95.94 276 VAL A C 1
ATOM 2252 O O . VAL A 1 276 ? -21.386 4.705 23.207 1.00 95.94 276 VAL A O 1
ATOM 2255 N N . GLN A 1 277 ? -22.267 3.954 25.115 1.00 94.94 277 GLN A N 1
ATOM 2256 C CA . GLN A 1 277 ? -22.666 2.663 24.544 1.00 94.94 277 GLN A CA 1
ATOM 2257 C C . GLN A 1 277 ? -23.844 2.816 23.578 1.00 94.94 277 GLN A C 1
ATOM 2259 O O . GLN A 1 277 ? -24.826 3.487 23.887 1.00 94.94 277 GLN A O 1
ATOM 2264 N N . HIS A 1 278 ? -23.780 2.131 22.433 1.00 93.94 278 HIS A N 1
ATOM 2265 C CA . HIS A 1 278 ? -24.842 2.185 21.425 1.00 93.94 278 HIS A CA 1
ATOM 2266 C C . HIS A 1 278 ? -26.002 1.206 21.694 1.00 93.94 278 HIS A C 1
ATOM 2268 O O . HIS A 1 278 ? -27.059 1.355 21.099 1.00 93.94 278 HIS A O 1
ATOM 2274 N N . ASN A 1 279 ? -25.837 0.189 22.557 1.00 91.00 279 ASN A N 1
ATOM 2275 C CA . ASN A 1 279 ? -26.872 -0.815 22.892 1.00 91.00 279 ASN A CA 1
ATOM 2276 C C . ASN A 1 279 ? -27.568 -1.461 21.671 1.00 91.00 279 ASN A C 1
ATOM 2278 O O . ASN A 1 279 ? -28.755 -1.770 21.712 1.00 91.00 279 ASN A O 1
ATOM 2282 N N . ASN A 1 280 ? -26.834 -1.655 20.572 1.00 90.06 280 ASN A N 1
ATOM 2283 C CA . ASN A 1 280 ? -27.349 -2.086 19.260 1.00 90.06 280 ASN A CA 1
ATOM 2284 C C . ASN A 1 280 ? -28.427 -1.180 18.626 1.00 90.06 280 ASN A C 1
ATOM 2286 O O . ASN A 1 280 ? -29.051 -1.584 17.649 1.00 90.06 280 ASN A O 1
ATOM 2290 N N . ILE A 1 281 ? -28.601 0.047 19.117 1.00 92.75 281 ILE A N 1
ATOM 2291 C CA . ILE A 1 281 ? -29.484 1.062 18.535 1.00 92.75 281 ILE A CA 1
ATOM 2292 C C . ILE A 1 281 ? -28.730 1.756 17.386 1.00 92.75 281 ILE A C 1
ATOM 2294 O O . ILE A 1 281 ? -27.666 2.332 17.641 1.00 92.75 281 ILE A O 1
ATOM 2298 N N . PRO A 1 282 ? -29.219 1.697 16.132 1.00 92.31 282 PRO A N 1
ATOM 2299 C CA . PRO A 1 282 ? -28.522 2.255 14.971 1.00 92.31 282 PRO A CA 1
ATOM 2300 C C . PRO A 1 282 ? -28.161 3.739 15.103 1.00 92.31 282 PRO A C 1
ATOM 2302 O O . PRO A 1 282 ? -27.045 4.125 14.766 1.00 92.31 282 PRO A O 1
ATOM 2305 N N . GLU A 1 283 ? -29.057 4.557 15.652 1.00 92.50 283 GLU A N 1
ATOM 2306 C CA . GLU A 1 283 ? -28.896 6.012 15.798 1.00 92.50 283 GLU A CA 1
ATOM 2307 C C . GLU A 1 283 ? -27.835 6.389 16.848 1.00 92.50 283 GLU A C 1
ATOM 2309 O O . GLU A 1 283 ? -27.293 7.496 16.848 1.00 92.50 283 GLU A O 1
ATOM 2314 N N . GLU A 1 284 ? -27.507 5.458 17.745 1.00 93.12 284 GLU A N 1
ATOM 2315 C CA . GLU A 1 284 ? -26.519 5.658 18.806 1.00 93.12 284 GLU A CA 1
ATOM 2316 C C . GLU A 1 284 ? -25.119 5.154 18.414 1.00 93.12 284 GLU A C 1
ATOM 2318 O O . GLU A 1 284 ? -24.143 5.441 19.120 1.00 93.12 284 GLU A O 1
ATOM 2323 N N . LYS A 1 285 ? -24.983 4.453 17.279 1.00 96.25 285 LYS A N 1
ATOM 2324 C CA . LYS A 1 285 ? -23.681 4.002 16.766 1.00 96.25 285 LYS A CA 1
ATOM 2325 C C . LYS A 1 285 ? -22.834 5.194 16.335 1.00 96.25 285 LYS A C 1
ATOM 2327 O O . LYS A 1 285 ? -23.310 6.119 15.683 1.00 96.25 285 LYS A O 1
ATOM 2332 N N . GLY A 1 286 ? -21.569 5.175 16.733 1.00 96.38 286 GLY A N 1
ATOM 2333 C CA . GLY A 1 286 ? -20.586 6.151 16.288 1.00 96.38 286 GLY A CA 1
ATOM 2334 C C . GLY A 1 286 ? -20.205 5.939 14.830 1.00 96.38 286 GLY A C 1
ATOM 2335 O O . GLY A 1 286 ? -20.340 4.836 14.290 1.00 96.38 286 GLY A O 1
ATOM 2336 N N . LEU A 1 287 ? -19.671 6.985 14.203 1.00 96.31 287 LEU A N 1
ATOM 2337 C CA . LEU A 1 287 ? -19.271 6.951 12.795 1.00 96.31 287 LEU A CA 1
ATOM 2338 C C . LEU A 1 287 ? -18.332 5.776 12.478 1.00 96.31 287 LEU A C 1
ATOM 2340 O O . LEU A 1 287 ? -18.524 5.078 11.484 1.00 96.31 287 LEU A O 1
ATOM 2344 N N . TYR A 1 288 ? -17.338 5.522 13.333 1.00 96.44 288 TYR A N 1
ATOM 2345 C CA . TYR A 1 288 ? -16.366 4.446 13.110 1.00 96.44 288 TYR A CA 1
ATOM 2346 C C . TYR A 1 288 ? -17.011 3.063 13.160 1.00 96.44 288 TYR A 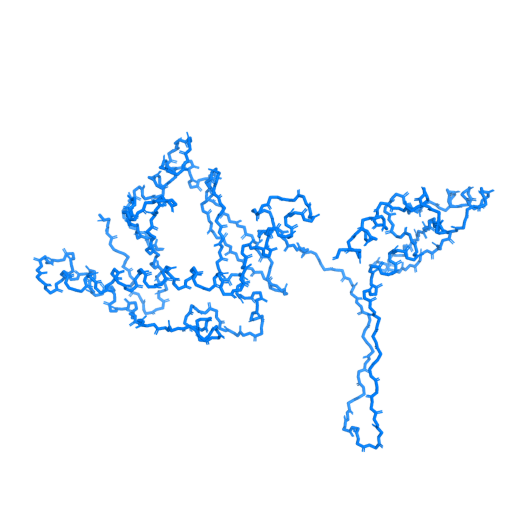C 1
ATOM 2348 O O . TYR A 1 288 ? -16.645 2.192 12.376 1.00 96.44 288 TYR A O 1
ATOM 2356 N N . VAL A 1 289 ? -17.996 2.866 14.039 1.00 96.00 289 VAL A N 1
ATOM 2357 C CA . VAL A 1 289 ? -18.739 1.603 14.131 1.00 96.00 289 VAL A CA 1
ATOM 2358 C C . VAL A 1 289 ? -19.512 1.354 12.844 1.00 96.00 289 VAL A C 1
ATOM 2360 O O . VAL A 1 289 ? -19.405 0.273 12.276 1.00 96.00 289 VAL A O 1
ATOM 2363 N N . ILE A 1 290 ? -20.218 2.370 12.339 1.00 94.94 290 ILE A N 1
ATOM 2364 C CA . ILE A 1 290 ? -20.992 2.274 11.093 1.00 94.94 290 ILE A CA 1
ATOM 2365 C C . ILE A 1 290 ? -20.080 1.911 9.913 1.00 94.94 290 ILE A C 1
ATOM 2367 O O . ILE A 1 290 ? -20.400 1.020 9.125 1.00 94.94 290 ILE A O 1
ATOM 2371 N N . VAL A 1 291 ? -18.921 2.568 9.804 1.00 94.19 291 VAL A N 1
ATOM 2372 C CA . VAL A 1 291 ? -17.942 2.279 8.745 1.00 94.19 291 VAL A CA 1
ATOM 2373 C C . VAL A 1 291 ? -17.400 0.854 8.868 1.00 94.19 291 VAL A C 1
ATOM 2375 O O . VAL A 1 291 ? -17.326 0.145 7.867 1.00 94.19 291 VAL A O 1
ATOM 2378 N N . LEU A 1 292 ? -17.043 0.405 10.073 1.00 94.75 292 LEU A N 1
ATOM 2379 C CA . LEU A 1 292 ? -16.517 -0.946 10.283 1.00 94.75 292 LEU A CA 1
ATOM 2380 C C . LEU A 1 292 ? -17.557 -2.030 9.998 1.00 94.75 292 LEU A C 1
ATOM 2382 O O . LEU A 1 292 ? -17.211 -3.022 9.366 1.00 94.75 292 LEU A O 1
ATOM 2386 N N . GLU A 1 293 ? -18.818 -1.834 10.383 1.00 92.88 293 GLU A N 1
ATOM 2387 C CA . GLU A 1 293 ? -19.904 -2.761 10.045 1.00 92.88 293 GLU A CA 1
ATOM 2388 C C . GLU A 1 293 ? -20.100 -2.871 8.530 1.00 92.88 293 GLU A C 1
ATOM 2390 O O . GLU A 1 293 ? -20.226 -3.977 8.004 1.00 92.88 293 GLU A O 1
ATOM 2395 N N . TYR A 1 294 ? -20.048 -1.743 7.812 1.00 91.69 294 TYR A N 1
ATOM 2396 C CA . TYR A 1 294 ? -20.092 -1.734 6.349 1.00 91.69 294 TYR A CA 1
ATOM 2397 C C . TYR A 1 294 ? -18.913 -2.498 5.729 1.00 91.69 294 TYR A C 1
ATOM 2399 O O . TYR A 1 294 ? -19.103 -3.278 4.796 1.00 91.69 294 TYR A O 1
ATOM 2407 N N . LEU A 1 295 ? -17.698 -2.301 6.250 1.00 91.31 295 LEU A N 1
ATOM 2408 C CA . LEU A 1 295 ? -16.498 -2.996 5.773 1.00 91.31 295 LEU A CA 1
ATOM 2409 C C . LEU A 1 295 ? -16.509 -4.491 6.109 1.00 91.31 295 LEU A C 1
ATOM 2411 O O . LEU A 1 295 ? -15.996 -5.280 5.327 1.00 91.31 295 LEU A O 1
ATOM 2415 N N . SER A 1 296 ? -17.087 -4.887 7.245 1.00 87.94 296 SER A N 1
ATOM 2416 C CA . SER A 1 296 ? -17.213 -6.291 7.654 1.00 87.94 296 SER A CA 1
ATOM 2417 C C . SER A 1 296 ? -18.264 -7.072 6.864 1.00 87.94 296 SER A C 1
ATOM 2419 O O . SER A 1 296 ? -18.238 -8.300 6.894 1.00 87.94 296 SER A O 1
ATOM 2421 N N . ALA A 1 297 ? -19.185 -6.385 6.186 1.00 84.69 297 ALA A N 1
ATOM 2422 C CA . ALA A 1 297 ? -20.227 -7.001 5.368 1.00 84.69 297 ALA A CA 1
ATOM 2423 C C . ALA A 1 297 ? -19.835 -7.195 3.888 1.00 84.69 297 ALA A C 1
ATOM 2425 O O . ALA A 1 297 ? -20.594 -7.826 3.151 1.00 84.69 297 ALA A O 1
ATOM 2426 N N . LYS A 1 298 ? -18.699 -6.637 3.450 1.00 69.44 298 LYS A N 1
ATOM 2427 C CA . LYS A 1 298 ? -18.133 -6.821 2.103 1.00 69.44 298 LYS A CA 1
ATOM 2428 C C . LYS A 1 298 ? -17.236 -8.052 2.035 1.00 69.44 298 LYS A C 1
ATOM 2430 O O . LYS A 1 298 ? -17.284 -8.713 0.976 1.00 69.44 298 LYS A O 1
#

Sequence (298 aa):
MGEVPNAKYEEDIVFMICMTIHWKDDSEPLKQICLVDVETAPDPVLEWMFNHMSFKPSSLEKIIKWEYQYNMIKVNDGKFHSKHLKIPGCVAIDVQPCFMGFYSKDEKSSLAYYLKECKLDNKVNLPIHRMNKYYEMALKETNATTAEQMHKVAKYCIINALSYQRLMVKHNVINKYREIASIAFLSLFDAHYFAGETEKFPGAYVFPPVKGFENRCPVTGLKFASLYPSLIMTYNLSPDKIILSQEHAVSVEQSDKKLHKIEFLFNNNPQRAWSVQHNNIPEEKGLYVIVLEYLSAK

Secondary structure (DSSP, 8-state):
--PPP---STT----EEEEEEE-TT-SSEEEEEEEESS--S--THHHHHHHHH-SS---HHHIIIIIEEEEEEEETTEEEEEEEE--TT-----HHHHHHHHTTT-S---HHHHHHHTT--------HHHHHHHHHHHHH--SHHHHHHHHHHHHHHHHHHHHHHHHHHHTTHHHHHHHHHHHHT--HHHHHHS-S----------PPP--S---SSPPPP---TTHHHHHHHHTT--GGGEE--HHHHHHHHHTT--EEEEEEEETTEEEEEEEEP-TT-GGG--HHHHHHHHHHT-

Organism: NCBI:txid94130

InterPro domains:
  IPR006134 DNA-directed DNA polymerase, family B, multifunctional domain [PF00136] (154-262)
  IPR012337 Ribonuclease H-like superfamily [SSF53098] (4-192)
  IPR023211 DNA polymerase, palm domain superfamily [G3DSA:3.90.1600.10] (195-282)
  IPR036397 Ribonuclease H superfamily [G3DSA:3.30.420.10] (46-192)
  IPR043502 DNA/RNA polymerase superfamily [SSF56672] (196-278)
  IPR050240 DNA polymerase type-B [PTHR10322] (196-260)

Radius of gyration: 27.77 Å; chains: 1; bounding box: 64×59×74 Å

Foldseek 3Di:
DFADDDPPDPPDDKDWAWDFDDDPPDPDTPDTDIDIDHDTDCPCCVQCVQCVQAPDHDDPVCQVVPQFDWFWFDAPPDIDIDTDGHHVPDADADLQSVVCNVVVPDPDRDLVVLCVVLVHDPDDDDDPVNLVVLSVVVVVDDDPVSVVSVVNVVVNNVVSVVSSVVSCVSVVVQVVLVVVCVLVVHDSNCSRRVPDDDDDDDDDDDDDDDDDDDD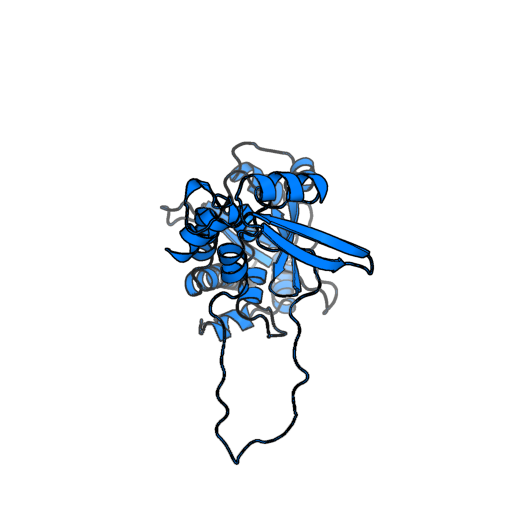PDDDDDDDDDPVPLVCCQQQLVAPVFKAQDPVVVVVVVVVVWDWDWDWDADVNRIGIIIGTGCVPPPVSRHPSNVSSVVVVVD

pLDDT: mean 80.05, std 16.89, range [33.34, 97.19]